Protein AF-A0A608AB39-F1 (afdb_monomer_lite)

pLDDT: mean 73.4, std 15.22, range [32.47, 91.5]

Foldseek 3Di:
DVAQVPDEAEAEDPPFQDPDKDWDWDDDVPDDIDIHIYDYHPNVVVVVVVVVPDDDDDDPVVVVLVVVVVVCVVVVHDQDDDDDPDPVPDDPPHRDDDPDDDDDPPPDLQDQLNCLVCVVVCLVVLPQVNLQSCQVPDDDLPDQHQQLSSCVSHVPRPPSVVVVVSNVVVLVVLLVVLPVLDDLDLALVVLVVPPDPVNSLSNVSNCVVVVSYDLVRLVVVLPDPPDDSDRSSSNSVNSSSVVVD

Secondary structure (DSSP, 8-state):
-TTTTT-EEEE--TT-----EEEEEEP-TTS--EEEEEEE-S-HHHHHHHHHT------HHHHHHHHHHHHHHHTT--------S-GGG--TTS------SSS--------HHHHHHTHHHHHHTT-HHHHHGGGGSPPPTT-----HHHHHH-TT-TTHHHHHHHHHHHHHHHHHHHTT-----SSHHHHHHHS-HHHHHHHHHHHHHTTSS-HHHHHHHHHSTT----HHHHHHHHHHHHHH-

Sequence (245 aa):
KRIKDNFLLVEYEKDSMSTEITEHDIDIEGMSIIRINKIKTNNYKAVYNAISGLVLPVSAMDIRKVQKVWSTIKSGGEIKVKITENLDELRNDEMVIAVGSERTVQYVYQTKSEMIQNYFKIVDEANSQLIALLNKQTIANSEHFPIYAFSSICPELENTETYRKRQLDKIIDNISRIKACKSEAVSIDEILKETKEYKVANTIMYCVLNDTISLKQLRDYLTTPGHKIDTQYRRLLCLYDYLSY

Structure (mmCIF, N/CA/C/O backbone):
data_AF-A0A608AB39-F1
#
_entry.id   AF-A0A608AB39-F1
#
loop_
_atom_site.group_PDB
_atom_site.id
_atom_site.type_symbol
_atom_site.label_atom_id
_atom_site.label_alt_id
_atom_site.label_comp_id
_atom_site.label_asym_id
_atom_site.label_entity_id
_atom_site.label_seq_id
_atom_site.pdbx_PDB_ins_code
_atom_site.Cartn_x
_atom_site.Cartn_y
_atom_site.Cartn_z
_atom_site.occupancy
_atom_site.B_iso_or_equiv
_atom_site.auth_seq_id
_atom_site.auth_comp_id
_atom_site.auth_asym_id
_atom_site.auth_atom_id
_atom_site.pdbx_PDB_model_num
ATOM 1 N N . LYS A 1 1 ? -16.886 0.071 36.006 1.00 48.50 1 LYS A N 1
ATOM 2 C CA . LYS A 1 1 ? -16.857 0.963 34.815 1.00 48.50 1 LYS A CA 1
ATOM 3 C C . LYS A 1 1 ? -16.028 0.369 33.677 1.00 48.50 1 LYS A C 1
ATOM 5 O O . LYS A 1 1 ? -16.644 -0.004 32.699 1.00 48.50 1 LYS A O 1
ATOM 10 N N . ARG A 1 2 ? -14.716 0.110 33.844 1.00 57.53 2 ARG A N 1
ATOM 11 C CA . ARG A 1 2 ? -13.844 -0.452 32.779 1.00 57.53 2 ARG A CA 1
ATOM 12 C C . ARG A 1 2 ? -14.384 -1.680 32.024 1.00 57.53 2 ARG A C 1
ATOM 14 O O . ARG A 1 2 ? -14.102 -1.789 30.845 1.00 57.53 2 ARG A O 1
ATOM 21 N N . ILE A 1 3 ? -15.115 -2.600 32.656 1.00 63.75 3 ILE A N 1
ATOM 22 C CA . ILE A 1 3 ? -15.652 -3.786 31.957 1.00 63.75 3 ILE A CA 1
ATOM 23 C C . ILE A 1 3 ? -16.865 -3.412 31.088 1.00 63.75 3 ILE A C 1
ATOM 25 O O . ILE A 1 3 ? -16.903 -3.746 29.913 1.00 63.75 3 ILE A O 1
ATOM 29 N N . LYS A 1 4 ? -17.812 -2.628 31.610 1.00 66.38 4 LYS A N 1
ATOM 30 C CA . LYS A 1 4 ? -19.004 -2.191 30.864 1.00 66.38 4 LYS A CA 1
ATOM 31 C C . LYS A 1 4 ? -18.664 -1.516 29.530 1.00 66.38 4 LYS A C 1
ATOM 33 O O . LYS A 1 4 ? -19.334 -1.755 28.535 1.00 66.38 4 LYS A O 1
ATOM 38 N N . ASP A 1 5 ? -17.608 -0.706 29.520 1.00 67.56 5 ASP A N 1
ATOM 39 C CA . ASP A 1 5 ? -17.220 0.088 28.351 1.00 67.56 5 ASP A CA 1
ATOM 40 C C . ASP A 1 5 ? -16.487 -0.738 27.274 1.00 67.56 5 ASP A C 1
ATOM 42 O O . ASP A 1 5 ? -16.368 -0.289 26.140 1.00 67.56 5 ASP A O 1
ATOM 46 N N . ASN A 1 6 ? -16.006 -1.943 27.612 1.00 70.69 6 ASN A N 1
ATOM 47 C CA . ASN A 1 6 ? -15.182 -2.775 26.724 1.00 70.69 6 ASN A CA 1
ATOM 48 C C . ASN A 1 6 ? -15.893 -4.031 26.198 1.00 70.69 6 ASN A C 1
ATOM 50 O O . ASN A 1 6 ? -15.358 -4.701 25.317 1.00 70.69 6 ASN A O 1
ATOM 54 N N . PHE A 1 7 ? -17.071 -4.372 26.725 1.00 77.94 7 PHE A N 1
ATOM 55 C CA . PHE A 1 7 ? -17.775 -5.607 26.381 1.00 77.94 7 PHE A CA 1
ATOM 56 C C . PHE A 1 7 ? -19.196 -5.322 25.881 1.00 77.94 7 PHE A C 1
ATOM 58 O O . PHE A 1 7 ? -19.954 -4.576 26.504 1.00 77.94 7 PHE A O 1
ATOM 65 N N . LEU A 1 8 ? -19.555 -5.956 24.761 1.00 84.00 8 LEU A N 1
ATOM 66 C CA . LEU A 1 8 ? -20.889 -5.936 24.162 1.00 84.00 8 LEU A CA 1
ATOM 67 C C . LEU A 1 8 ? -21.381 -7.376 23.979 1.00 84.00 8 LEU A C 1
ATOM 69 O O . LEU A 1 8 ? -20.757 -8.161 23.267 1.00 84.00 8 LEU A O 1
ATOM 73 N N . LEU A 1 9 ? -22.514 -7.709 24.593 1.00 85.12 9 LEU A N 1
ATOM 74 C CA . LEU A 1 9 ? -23.226 -8.964 24.381 1.00 85.12 9 LEU A CA 1
ATOM 75 C C . LEU A 1 9 ? -24.184 -8.817 23.199 1.00 85.12 9 LEU A C 1
ATOM 77 O O . LEU A 1 9 ? -25.084 -7.982 23.225 1.00 85.12 9 LEU A O 1
ATOM 81 N N . VAL A 1 10 ? -24.010 -9.649 22.178 1.00 87.19 10 VAL A N 1
ATOM 82 C CA . VAL A 1 10 ? -24.906 -9.702 21.019 1.00 87.19 10 VAL A CA 1
ATOM 83 C C . VAL A 1 10 ? -25.778 -10.943 21.148 1.00 87.19 10 VAL A C 1
ATOM 85 O O . VAL A 1 10 ? -25.274 -12.062 21.092 1.00 87.19 10 VAL A O 1
ATOM 88 N N . GLU A 1 11 ? -27.081 -10.750 21.329 1.00 86.81 11 GLU A N 1
ATOM 89 C CA . GLU A 1 11 ? -28.064 -11.831 21.382 1.00 86.81 11 GLU A CA 1
ATOM 90 C C . GLU A 1 11 ? -28.901 -11.836 20.102 1.00 86.81 11 GLU A C 1
ATOM 92 O O . GLU A 1 11 ? -29.346 -10.794 19.616 1.00 86.81 11 GLU A O 1
ATOM 97 N N . TYR A 1 12 ? -29.104 -13.030 19.555 1.00 87.62 12 TYR A N 1
ATOM 98 C CA . TYR A 1 12 ? -29.958 -13.223 18.395 1.00 87.62 12 TYR A CA 1
ATOM 99 C C . TYR A 1 12 ? -31.427 -13.026 18.771 1.00 87.62 12 TYR A C 1
ATOM 101 O O . TYR A 1 12 ? -31.925 -13.662 19.699 1.00 87.62 12 TYR A O 1
ATOM 109 N N . GLU A 1 13 ? -32.140 -12.215 17.998 1.00 87.12 13 GLU A N 1
ATOM 110 C CA . GLU A 1 13 ? -33.592 -12.097 18.093 1.00 87.12 13 GLU A CA 1
ATOM 111 C C . GLU A 1 13 ? -34.192 -12.091 16.691 1.00 87.12 13 GLU A C 1
ATOM 113 O O . GLU A 1 13 ? -33.881 -11.228 15.869 1.00 87.12 13 GLU A O 1
ATOM 118 N N . LYS A 1 14 ? -35.043 -13.080 16.407 1.00 83.38 14 LYS A N 1
ATOM 119 C CA . LYS A 1 14 ? -35.647 -13.266 15.088 1.00 83.38 14 LYS A CA 1
ATOM 120 C C . LYS A 1 14 ? -36.466 -12.028 14.697 1.00 83.38 14 LYS A C 1
ATOM 122 O O . LYS A 1 14 ? -37.226 -11.511 15.505 1.00 83.38 14 LYS A O 1
ATOM 127 N N . ASP A 1 15 ? -36.289 -11.567 13.460 1.00 85.62 15 ASP A N 1
ATOM 128 C CA . ASP A 1 15 ? -36.974 -10.406 12.859 1.00 85.62 15 ASP A CA 1
ATOM 129 C C . ASP A 1 15 ? -36.697 -9.036 13.520 1.00 85.62 15 ASP A C 1
ATOM 131 O O . ASP A 1 15 ? -37.214 -8.011 13.075 1.00 85.62 15 ASP A O 1
ATOM 135 N N . SER A 1 16 ? -35.812 -8.978 14.519 1.00 81.00 16 SER A N 1
ATOM 136 C CA . SER A 1 16 ? -35.405 -7.729 15.165 1.00 81.00 16 SER A CA 1
ATOM 137 C C . SER A 1 16 ? -34.260 -7.076 14.393 1.00 81.00 16 SER A C 1
ATOM 139 O O . SER A 1 16 ? -33.167 -7.621 14.310 1.00 81.00 16 SER A O 1
ATOM 141 N N . MET A 1 17 ? -34.477 -5.892 13.821 1.00 85.38 17 MET A N 1
ATOM 142 C CA . MET A 1 17 ? -33.408 -5.096 13.187 1.00 85.38 17 MET A CA 1
ATOM 143 C C . MET A 1 17 ? -32.886 -3.989 14.109 1.00 85.38 17 MET A C 1
ATOM 145 O O . MET A 1 17 ? -32.253 -3.041 13.641 1.00 85.38 17 MET A O 1
ATOM 149 N N . SER A 1 18 ? -33.172 -4.098 15.410 1.00 82.19 18 SER A N 1
ATOM 150 C CA . SER A 1 18 ? -32.828 -3.081 16.396 1.00 82.19 18 SER A CA 1
ATOM 151 C C . SER A 1 18 ? -31.315 -2.888 16.500 1.00 82.19 18 SER A C 1
ATOM 153 O O . SER A 1 18 ? -30.535 -3.839 16.419 1.00 82.19 18 SER A O 1
ATOM 155 N N . THR A 1 19 ? -30.907 -1.636 16.684 1.00 83.12 19 THR A N 1
ATOM 156 C CA . THR A 1 19 ? -29.531 -1.227 16.999 1.00 83.12 19 THR A CA 1
ATOM 157 C C . THR A 1 19 ? -29.430 -0.632 18.403 1.00 83.12 19 THR A C 1
ATOM 159 O O . THR A 1 19 ? -28.453 0.040 18.726 1.00 83.12 19 THR A O 1
ATOM 162 N N . GLU A 1 20 ? -30.462 -0.825 19.224 1.00 84.88 20 GLU A N 1
ATOM 163 C CA . GLU A 1 20 ? -30.553 -0.248 20.559 1.00 84.88 20 GLU A CA 1
ATOM 164 C C . GLU A 1 20 ? -29.712 -1.045 21.566 1.00 84.88 20 GLU A C 1
ATOM 166 O O . GLU A 1 20 ? -29.757 -2.277 21.616 1.00 84.88 20 GLU A O 1
ATOM 171 N N . ILE A 1 21 ? -28.920 -0.325 22.365 1.00 85.56 21 ILE A N 1
ATOM 172 C CA . ILE A 1 21 ? -28.039 -0.904 23.381 1.00 85.56 21 ILE A CA 1
ATOM 173 C C . ILE A 1 21 ? -28.736 -0.804 24.736 1.00 85.56 21 ILE A C 1
ATOM 175 O O . ILE A 1 21 ? -29.069 0.281 25.204 1.00 85.56 21 ILE A O 1
ATOM 179 N N . THR A 1 22 ? -28.908 -1.950 25.380 1.00 86.00 22 THR A N 1
ATOM 180 C CA . THR A 1 22 ? -29.503 -2.102 26.710 1.00 86.00 22 THR A CA 1
ATOM 181 C C . THR A 1 22 ? -28.454 -2.566 27.715 1.00 86.00 22 THR A C 1
ATOM 183 O O . THR A 1 22 ? -27.411 -3.105 27.346 1.00 86.00 22 THR A O 1
ATOM 186 N N . GLU A 1 23 ? -28.702 -2.347 29.003 1.00 85.19 23 GLU A N 1
ATOM 187 C CA . GLU A 1 23 ? -27.823 -2.842 30.064 1.00 85.19 23 GLU A CA 1
ATOM 188 C C . GLU A 1 23 ? -28.227 -4.266 30.460 1.00 85.19 23 GLU A C 1
ATOM 190 O O . GLU A 1 23 ? -29.413 -4.569 30.599 1.00 85.19 23 GLU A O 1
ATOM 195 N N . HIS A 1 24 ? -27.241 -5.140 30.660 1.00 83.75 24 HIS A N 1
ATOM 196 C CA . HIS A 1 24 ? -27.457 -6.505 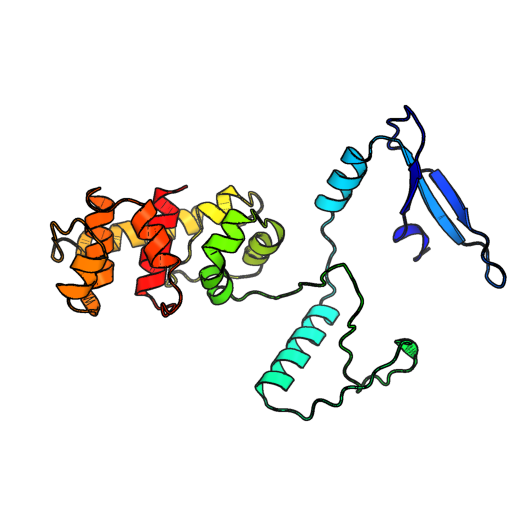31.122 1.00 83.75 24 HIS A CA 1
ATOM 197 C C . HIS A 1 24 ? -26.510 -6.843 32.268 1.00 83.75 24 HIS A C 1
ATOM 199 O O . HIS A 1 24 ? -25.305 -6.604 32.181 1.00 83.75 24 HIS A O 1
ATOM 205 N N . ASP A 1 25 ? -27.074 -7.401 33.332 1.00 83.75 25 ASP A N 1
ATOM 206 C CA . ASP A 1 25 ? -26.340 -7.833 34.513 1.00 83.75 25 ASP A CA 1
ATOM 207 C C . ASP A 1 25 ? -25.973 -9.310 34.364 1.00 83.75 25 ASP A C 1
ATOM 209 O O . ASP A 1 25 ? -26.845 -10.156 34.169 1.00 83.75 25 ASP A O 1
ATOM 213 N N . ILE A 1 26 ? -24.676 -9.605 34.429 1.00 78.75 26 ILE A N 1
ATOM 214 C CA . ILE A 1 26 ? -24.137 -10.961 34.476 1.00 78.75 26 ILE A CA 1
ATOM 215 C C . ILE A 1 26 ? -23.804 -11.275 35.930 1.00 78.75 26 ILE A C 1
ATOM 217 O O . ILE A 1 26 ? -23.017 -10.565 36.563 1.00 78.75 26 ILE A O 1
ATOM 221 N N . ASP A 1 27 ? -24.390 -12.358 36.428 1.00 76.94 27 ASP A N 1
ATOM 222 C CA . ASP A 1 27 ? -24.020 -12.969 37.697 1.00 76.94 27 ASP A CA 1
ATOM 223 C C . ASP A 1 27 ? -22.992 -14.077 37.433 1.00 76.94 27 ASP A C 1
ATOM 225 O O . ASP A 1 27 ? -23.220 -14.964 36.609 1.00 76.94 27 ASP A O 1
ATOM 229 N N . ILE A 1 28 ? -21.831 -13.983 38.075 1.00 74.81 28 ILE A N 1
ATOM 230 C CA . ILE A 1 28 ? -20.755 -14.972 37.973 1.00 74.81 28 ILE A CA 1
ATOM 231 C C . ILE A 1 28 ? -20.591 -15.547 39.372 1.00 74.81 28 ILE A C 1
ATOM 233 O O . ILE A 1 28 ? -20.241 -14.811 40.294 1.00 74.81 28 ILE A O 1
ATOM 237 N N . GLU A 1 29 ? -20.821 -16.851 39.531 1.00 61.00 29 GLU A N 1
ATOM 238 C CA . GLU A 1 29 ? -20.704 -17.521 40.829 1.00 61.00 29 GLU A CA 1
ATOM 239 C C . GLU A 1 29 ? -19.333 -17.238 41.469 1.00 61.00 29 GLU A C 1
ATOM 241 O O . GLU A 1 29 ? -18.282 -17.586 40.930 1.00 61.00 29 GLU A O 1
ATOM 246 N N . GLY A 1 30 ? -19.345 -16.567 42.626 1.00 63.19 30 GLY A N 1
ATOM 247 C CA . GLY A 1 30 ? -18.138 -16.187 43.369 1.00 63.19 30 GLY A CA 1
ATOM 248 C C . GLY A 1 30 ? -17.554 -14.802 43.046 1.00 63.19 30 GLY A C 1
ATOM 249 O O . GLY A 1 30 ? -16.583 -14.406 43.691 1.00 63.19 30 GLY A O 1
ATOM 250 N N . MET A 1 31 ? -18.137 -14.036 42.117 1.00 62.72 31 MET A N 1
ATOM 251 C CA . MET A 1 31 ? -17.809 -12.622 41.869 1.00 62.72 31 MET A CA 1
ATOM 252 C C . MET A 1 31 ? -19.025 -11.704 42.076 1.00 62.72 31 MET A C 1
ATOM 254 O O . MET A 1 31 ? -20.153 -12.147 42.251 1.00 62.72 31 MET A O 1
ATOM 258 N N . SER A 1 32 ? -18.787 -10.391 42.092 1.00 72.00 32 SER A N 1
ATOM 259 C CA . SER A 1 32 ? -19.848 -9.382 42.113 1.00 72.00 32 SER A CA 1
ATOM 260 C C . SER A 1 32 ? -20.529 -9.241 40.747 1.00 72.00 32 SER A C 1
ATOM 262 O O . SER A 1 32 ? -19.900 -9.440 39.710 1.00 72.00 32 SER A O 1
ATOM 264 N N . ILE A 1 33 ? -21.809 -8.847 40.757 1.00 77.44 33 ILE A N 1
ATOM 265 C CA . ILE A 1 33 ? -22.625 -8.627 39.552 1.00 77.44 33 ILE A CA 1
ATOM 266 C C . ILE A 1 33 ? -21.918 -7.651 38.599 1.00 77.44 33 ILE A C 1
ATOM 268 O O . ILE A 1 33 ? -21.600 -6.513 38.969 1.00 77.44 33 ILE A O 1
ATOM 272 N N . ILE A 1 34 ? -21.699 -8.087 37.356 1.00 78.25 34 ILE A N 1
ATOM 273 C CA . ILE A 1 34 ? -21.052 -7.290 36.313 1.00 78.25 34 ILE A CA 1
ATOM 274 C C . ILE A 1 34 ? -22.107 -6.795 35.332 1.00 78.25 34 ILE A C 1
ATOM 276 O O . ILE A 1 34 ? -22.731 -7.572 34.617 1.00 78.25 34 ILE A O 1
ATOM 280 N N . ARG A 1 35 ? -22.246 -5.475 35.233 1.00 78.69 35 ARG A N 1
ATOM 281 C CA . ARG A 1 35 ? -23.112 -4.841 34.239 1.00 78.69 35 ARG A CA 1
ATOM 282 C C . ARG A 1 35 ? -22.362 -4.614 32.927 1.00 78.69 35 ARG A C 1
ATOM 284 O O . ARG A 1 35 ? -21.351 -3.906 32.916 1.00 78.69 35 ARG A O 1
ATOM 291 N N . ILE A 1 36 ? -22.870 -5.172 31.833 1.00 84.00 36 ILE A N 1
ATOM 292 C CA . ILE A 1 36 ? -22.333 -5.026 30.473 1.00 84.00 36 ILE A CA 1
ATOM 293 C C . ILE A 1 36 ? -23.386 -4.469 29.509 1.00 84.00 36 ILE A C 1
ATOM 295 O O . ILE A 1 36 ? -24.582 -4.461 29.806 1.00 84.00 36 ILE A O 1
ATOM 299 N N . ASN A 1 37 ? -22.939 -3.997 28.347 1.00 85.75 37 ASN A N 1
ATOM 300 C CA . ASN A 1 37 ? -23.834 -3.564 27.279 1.00 85.75 37 ASN A CA 1
ATOM 301 C C . ASN A 1 37 ? -24.347 -4.779 26.496 1.00 85.75 37 ASN A C 1
ATOM 303 O O . ASN A 1 37 ? -23.601 -5.729 26.261 1.00 85.75 37 ASN A O 1
ATOM 307 N N . LYS A 1 38 ? -25.607 -4.739 26.063 1.00 88.19 38 LYS A N 1
ATOM 308 C CA . LYS A 1 38 ? -26.283 -5.810 25.332 1.00 88.19 38 LYS A CA 1
ATOM 309 C C . LYS A 1 38 ? -27.101 -5.258 24.173 1.00 88.19 38 LYS A C 1
ATOM 311 O O . LYS A 1 38 ? -27.832 -4.287 24.333 1.00 88.19 38 LYS A O 1
ATOM 316 N N . ILE A 1 39 ? -27.042 -5.930 23.033 1.00 90.38 39 ILE A N 1
ATOM 317 C CA . ILE A 1 39 ? -27.892 -5.678 21.871 1.00 90.38 39 ILE A CA 1
ATOM 318 C C . ILE A 1 39 ? -28.630 -6.968 21.501 1.00 90.38 39 ILE A C 1
ATOM 320 O O . ILE A 1 39 ? -28.033 -8.045 21.479 1.00 90.38 39 ILE A O 1
ATOM 324 N N . LYS A 1 40 ? -29.929 -6.856 21.219 1.00 89.00 40 LYS A N 1
ATOM 325 C CA . LYS A 1 40 ? -30.753 -7.935 20.661 1.00 89.00 40 LYS A CA 1
ATOM 326 C C . LYS A 1 40 ? -31.065 -7.603 19.213 1.00 89.00 40 LYS A C 1
ATOM 328 O O . LYS A 1 40 ? -31.693 -6.581 18.950 1.00 89.00 40 LYS A O 1
ATOM 333 N N . THR A 1 41 ? -30.551 -8.395 18.276 1.00 88.06 41 THR A N 1
ATOM 334 C CA . THR A 1 41 ? -30.686 -8.078 16.851 1.00 88.06 41 THR A CA 1
ATOM 335 C C . THR A 1 41 ? -30.443 -9.291 15.952 1.00 88.06 41 THR A C 1
ATOM 337 O O . THR A 1 41 ? -29.674 -10.193 16.275 1.00 88.06 41 THR A O 1
ATOM 340 N N . ASN A 1 42 ? -31.077 -9.279 14.787 1.00 88.00 42 ASN A N 1
ATOM 341 C CA . ASN A 1 42 ? -30.786 -10.086 13.605 1.00 88.00 42 ASN A CA 1
ATOM 342 C C . ASN A 1 42 ? -29.965 -9.282 12.573 1.00 88.00 42 ASN A C 1
ATOM 344 O O . ASN A 1 42 ? -29.484 -9.823 11.577 1.00 88.00 42 ASN A O 1
ATOM 348 N N . ASN A 1 43 ? -29.767 -7.976 12.796 1.00 86.94 43 ASN A N 1
ATOM 349 C CA . ASN A 1 43 ? -28.996 -7.105 11.912 1.00 86.94 43 ASN A CA 1
ATOM 350 C C . ASN A 1 43 ? -27.486 -7.204 12.185 1.00 86.94 43 ASN A C 1
ATOM 352 O O . ASN A 1 43 ? -26.820 -6.226 12.533 1.00 86.94 43 ASN A O 1
ATOM 356 N N . TYR A 1 44 ? -26.914 -8.393 11.992 1.00 86.06 44 TYR A N 1
ATOM 357 C CA . TYR A 1 44 ? -25.475 -8.603 12.173 1.00 86.06 44 TYR A CA 1
ATOM 358 C C . TYR A 1 44 ? -24.627 -7.718 11.257 1.00 86.06 44 TYR A C 1
ATOM 360 O O . TYR A 1 44 ? -23.522 -7.331 11.629 1.00 86.06 44 TYR A O 1
ATOM 368 N N . LYS A 1 45 ? -25.152 -7.328 10.088 1.00 85.44 45 LYS A N 1
ATOM 369 C CA . LYS A 1 45 ? -24.463 -6.417 9.167 1.00 85.44 45 LYS A CA 1
ATOM 370 C C . LYS A 1 45 ? -24.140 -5.073 9.828 1.00 85.44 45 LYS A C 1
ATOM 372 O O . LYS A 1 45 ? -23.029 -4.577 9.663 1.00 85.44 45 LYS A O 1
ATOM 377 N N . ALA A 1 46 ? -25.064 -4.510 10.608 1.00 83.56 46 ALA A N 1
ATOM 378 C CA . ALA A 1 46 ? -24.816 -3.276 11.353 1.00 83.56 46 ALA A CA 1
ATOM 379 C C . ALA A 1 46 ? -23.711 -3.450 12.409 1.00 83.56 46 ALA A C 1
ATOM 381 O O . ALA A 1 46 ? -22.836 -2.593 12.525 1.00 83.56 46 ALA A O 1
ATOM 382 N N . VAL A 1 47 ? -23.704 -4.585 13.118 1.00 84.25 47 VAL A N 1
ATOM 383 C CA . VAL A 1 47 ? -22.671 -4.914 14.115 1.00 84.25 47 VAL A CA 1
ATOM 384 C C . VAL A 1 47 ? -21.294 -5.035 13.456 1.00 84.25 47 VAL A C 1
ATOM 386 O O . VAL A 1 47 ? -20.338 -4.408 13.908 1.00 84.25 47 VAL A O 1
ATOM 389 N N . TYR A 1 48 ? -21.186 -5.782 12.354 1.00 82.38 48 TYR A N 1
ATOM 390 C CA . TYR A 1 48 ? -19.922 -5.947 11.630 1.00 82.38 48 TYR A CA 1
ATOM 391 C C . TYR A 1 48 ? -19.400 -4.630 11.056 1.00 82.38 48 TYR A C 1
ATOM 393 O O . TYR A 1 48 ? -18.210 -4.346 11.187 1.00 82.38 48 TYR A O 1
ATOM 401 N N . ASN A 1 49 ? -20.275 -3.800 10.484 1.00 81.38 49 ASN A N 1
ATOM 402 C CA . ASN A 1 49 ? -19.886 -2.485 9.982 1.00 81.38 49 ASN A CA 1
ATOM 403 C C . ASN A 1 49 ? -19.335 -1.596 11.110 1.00 81.38 49 ASN A C 1
ATOM 405 O O . ASN A 1 49 ? -18.283 -0.982 10.941 1.00 81.38 49 ASN A O 1
ATOM 409 N N . ALA A 1 50 ? -19.986 -1.577 12.279 1.00 81.62 50 ALA A N 1
ATOM 410 C CA . ALA A 1 50 ? -19.523 -0.806 13.433 1.00 81.62 50 ALA A CA 1
ATOM 411 C C . ALA A 1 50 ? -18.152 -1.284 13.947 1.00 81.62 50 ALA A C 1
ATOM 413 O O . ALA A 1 50 ? -17.289 -0.462 14.243 1.00 81.62 50 ALA A O 1
ATOM 414 N N . ILE A 1 51 ? -17.923 -2.602 13.992 1.00 77.12 51 ILE A N 1
ATOM 415 C CA . ILE A 1 51 ? -16.621 -3.179 14.364 1.00 77.12 51 ILE A CA 1
ATOM 416 C C . ILE A 1 51 ? -15.550 -2.844 13.318 1.00 77.12 51 ILE A C 1
ATOM 418 O O . ILE A 1 51 ? -14.426 -2.516 13.684 1.00 77.12 51 ILE A O 1
ATOM 422 N N . SER A 1 52 ? -15.880 -2.887 12.024 1.00 72.75 52 SER A N 1
ATOM 423 C CA . SER A 1 52 ? -14.918 -2.561 10.960 1.00 72.75 52 SER A CA 1
ATOM 424 C C . SER A 1 52 ? -14.459 -1.098 10.984 1.00 72.75 52 SER A C 1
ATOM 426 O O . SER A 1 52 ? -13.323 -0.811 10.616 1.00 72.75 52 SER A O 1
ATOM 428 N N . GLY A 1 53 ? -15.316 -0.185 11.456 1.00 68.56 53 GLY A N 1
ATOM 429 C CA . GLY A 1 53 ? -15.013 1.243 11.586 1.00 68.56 53 GLY A CA 1
ATOM 430 C C . GLY A 1 53 ? -14.334 1.636 12.903 1.00 68.56 53 GLY A C 1
ATOM 431 O O . GLY A 1 53 ? -14.011 2.807 13.094 1.00 68.56 53 GLY A O 1
ATOM 432 N N . LEU A 1 54 ? -14.131 0.697 13.833 1.00 74.19 54 LEU A N 1
ATOM 433 C CA . LEU A 1 54 ? -13.538 0.980 15.139 1.00 74.19 54 LEU A CA 1
ATOM 434 C C . LEU A 1 54 ? -12.023 1.194 15.010 1.00 74.19 54 LEU A C 1
ATOM 436 O O . LEU A 1 54 ? -11.246 0.256 14.841 1.00 74.19 54 LEU A O 1
ATOM 440 N N . VAL A 1 55 ? -11.589 2.448 15.145 1.00 53.22 55 VAL A N 1
ATOM 441 C CA . VAL A 1 55 ? -10.172 2.804 15.279 1.00 53.22 55 VAL A CA 1
ATOM 442 C C . VAL A 1 55 ? -9.771 2.604 16.737 1.00 53.22 55 VAL A C 1
ATOM 444 O O . VAL A 1 55 ? -10.018 3.462 17.582 1.00 53.22 55 VAL A O 1
ATOM 447 N N . LEU A 1 56 ? -9.174 1.454 17.055 1.00 63.22 56 LEU A N 1
ATOM 448 C CA . LEU A 1 56 ? -8.667 1.190 18.401 1.00 63.22 56 LEU A CA 1
ATOM 449 C C . LEU A 1 56 ? -7.349 1.958 18.613 1.00 63.22 56 LEU A C 1
ATOM 451 O O . LEU A 1 56 ? -6.355 1.661 17.944 1.00 63.22 56 LEU A O 1
ATOM 455 N N . PRO A 1 57 ? -7.295 2.948 19.525 1.00 49.62 57 PRO A N 1
ATOM 456 C CA . PRO A 1 57 ? -6.065 3.673 19.797 1.00 49.62 57 PRO A CA 1
ATOM 457 C C . PRO A 1 57 ? -5.066 2.745 20.493 1.00 49.62 57 PRO A C 1
ATOM 459 O O . PRO A 1 57 ? -5.263 2.318 21.629 1.00 49.62 57 PRO A O 1
ATOM 462 N N . VAL A 1 58 ? -3.966 2.442 19.811 1.00 56.16 58 VAL A N 1
ATOM 463 C CA . VAL A 1 58 ? -2.837 1.706 20.394 1.00 56.16 58 VAL A CA 1
ATOM 464 C C . VAL A 1 58 ? -2.131 2.596 21.394 1.00 56.16 58 VAL A C 1
ATOM 466 O O . VAL A 1 58 ? -1.788 3.740 21.075 1.00 56.16 58 VAL A O 1
ATOM 469 N N . SER A 1 59 ? -1.851 2.078 22.587 1.00 55.44 59 SER A N 1
ATOM 470 C CA . SER A 1 59 ? -1.067 2.849 23.539 1.00 55.44 59 SER A CA 1
ATOM 471 C C . SER A 1 59 ? 0.365 3.027 23.016 1.00 55.44 59 SER A C 1
ATOM 473 O O . SER A 1 59 ? 0.988 2.108 22.474 1.00 55.44 59 SER A O 1
ATOM 475 N N . ALA A 1 60 ? 0.938 4.214 23.224 1.00 48.94 60 ALA A N 1
ATOM 476 C CA . ALA A 1 60 ? 2.352 4.457 22.936 1.00 48.94 60 ALA A CA 1
ATOM 477 C C . ALA A 1 60 ? 3.278 3.492 23.708 1.00 48.94 60 ALA A C 1
ATOM 479 O O . ALA A 1 60 ? 4.418 3.265 23.304 1.00 48.94 60 ALA A O 1
ATOM 480 N N . MET A 1 61 ? 2.793 2.910 24.810 1.00 49.78 61 MET A N 1
ATOM 481 C CA . MET A 1 61 ? 3.511 1.914 25.599 1.00 49.78 61 MET A CA 1
ATOM 482 C C . MET A 1 61 ? 3.608 0.568 24.874 1.00 49.78 61 MET A C 1
ATOM 484 O O . MET A 1 61 ? 4.684 -0.028 24.867 1.00 49.78 61 MET A O 1
ATOM 488 N N . ASP A 1 62 ? 2.536 0.128 24.217 1.00 56.22 62 ASP A N 1
ATOM 489 C CA . ASP A 1 62 ? 2.526 -1.119 23.443 1.00 56.22 62 ASP A CA 1
ATOM 490 C C . ASP A 1 62 ? 3.452 -1.012 22.227 1.00 56.22 62 ASP A C 1
ATOM 492 O O . ASP A 1 62 ? 4.247 -1.916 21.967 1.00 56.22 62 ASP A O 1
ATOM 496 N N . ILE A 1 63 ? 3.464 0.152 21.565 1.00 54.88 63 ILE A N 1
ATOM 497 C CA . ILE A 1 63 ? 4.402 0.451 20.471 1.00 54.88 63 ILE A CA 1
ATOM 498 C C . ILE A 1 63 ? 5.857 0.363 20.963 1.00 54.88 63 ILE A C 1
ATOM 500 O O . ILE A 1 63 ? 6.691 -0.290 20.332 1.00 54.88 63 ILE A O 1
ATOM 504 N N . ARG A 1 64 ? 6.172 0.967 22.119 1.00 56.78 64 ARG A N 1
ATOM 505 C CA . ARG A 1 64 ? 7.525 0.922 22.707 1.00 56.78 64 ARG A CA 1
ATOM 506 C C . ARG A 1 64 ? 7.947 -0.492 23.107 1.00 56.78 64 ARG A C 1
ATOM 508 O O . ARG A 1 64 ? 9.115 -0.835 22.929 1.00 56.78 64 ARG A O 1
ATOM 515 N N . LYS A 1 65 ? 7.027 -1.315 23.627 1.00 60.75 65 LYS A N 1
ATOM 516 C CA . LYS A 1 65 ? 7.302 -2.720 23.976 1.00 60.75 65 LYS A CA 1
ATOM 517 C C . LYS A 1 65 ? 7.702 -3.523 22.739 1.00 60.75 65 LYS A C 1
ATOM 519 O O . LYS A 1 65 ? 8.750 -4.165 22.756 1.00 60.75 65 LYS A O 1
ATOM 524 N N . VAL A 1 66 ? 6.935 -3.416 21.654 1.00 59.88 66 VAL A N 1
ATOM 525 C CA . VAL A 1 66 ? 7.223 -4.120 20.392 1.00 59.88 66 VAL A CA 1
ATOM 526 C C . VAL A 1 66 ? 8.549 -3.653 19.780 1.00 59.88 66 VAL A C 1
ATOM 528 O O . VAL A 1 66 ? 9.379 -4.480 19.405 1.00 59.88 66 VAL A O 1
ATOM 531 N N . GLN A 1 67 ? 8.806 -2.340 19.749 1.00 53.84 67 GLN A N 1
ATOM 532 C CA . GLN A 1 67 ? 10.072 -1.787 19.245 1.00 53.84 67 GLN A CA 1
ATOM 533 C C . GLN A 1 67 ? 11.289 -2.264 20.048 1.00 53.84 67 GLN A C 1
ATOM 535 O O . GLN A 1 67 ? 12.329 -2.585 19.469 1.00 53.84 67 GLN A O 1
ATOM 540 N N . LYS A 1 68 ? 11.161 -2.342 21.378 1.00 59.66 68 LYS A N 1
ATOM 541 C CA . LYS A 1 68 ? 12.222 -2.837 22.260 1.00 59.66 68 LYS A CA 1
ATOM 542 C C . LYS A 1 68 ? 12.526 -4.312 21.984 1.00 59.66 68 LYS A C 1
ATOM 544 O O . LYS A 1 68 ? 13.691 -4.652 21.803 1.00 59.66 68 LYS A O 1
ATOM 549 N N . VAL A 1 69 ? 11.494 -5.154 21.872 1.00 59.19 69 VAL A N 1
ATOM 550 C CA . VAL A 1 69 ? 11.633 -6.584 21.536 1.00 59.19 69 VAL A CA 1
ATOM 551 C C . VAL A 1 69 ? 12.312 -6.767 20.176 1.00 59.19 69 VAL A C 1
ATOM 553 O O . VAL A 1 69 ? 13.270 -7.529 20.066 1.00 59.19 69 VAL A O 1
ATOM 556 N N . TRP A 1 70 ? 11.893 -6.009 19.159 1.00 53.25 70 TRP A N 1
ATOM 557 C CA . TRP A 1 70 ? 12.501 -6.053 17.825 1.00 53.25 70 TRP A CA 1
ATOM 558 C C . TRP A 1 70 ? 13.990 -5.676 17.836 1.00 53.25 70 TRP A C 1
ATOM 560 O O . TRP A 1 70 ? 14.811 -6.333 17.193 1.00 53.25 70 TRP A O 1
ATOM 570 N N . SER A 1 71 ? 14.360 -4.650 18.610 1.00 55.44 71 SER A N 1
ATOM 571 C CA . SER A 1 71 ? 15.759 -4.254 18.786 1.00 55.44 71 SER A CA 1
ATOM 572 C C . SER A 1 71 ? 16.590 -5.364 19.434 1.00 55.44 71 SER A C 1
ATOM 574 O O . SER A 1 71 ? 17.700 -5.618 18.975 1.00 55.44 71 SER A O 1
ATOM 576 N N . THR A 1 72 ? 16.061 -6.033 20.463 1.00 57.78 72 THR A N 1
ATOM 577 C CA . THR A 1 72 ? 16.747 -7.124 21.175 1.00 57.78 72 THR A CA 1
ATOM 578 C C . THR A 1 72 ? 16.934 -8.367 20.301 1.00 57.78 72 THR A C 1
ATOM 580 O O . THR A 1 72 ? 17.998 -8.986 20.347 1.00 57.78 72 THR A O 1
ATOM 583 N N . ILE A 1 73 ? 15.945 -8.697 19.460 1.00 56.31 73 ILE A N 1
ATOM 584 C CA . ILE A 1 73 ? 16.046 -9.776 18.462 1.00 56.31 73 ILE A CA 1
ATOM 585 C C . ILE A 1 73 ? 17.156 -9.460 17.455 1.00 56.31 73 ILE A C 1
ATOM 587 O O . ILE A 1 73 ? 18.018 -10.296 17.190 1.00 56.31 73 ILE A O 1
ATOM 591 N N . LYS A 1 74 ? 17.180 -8.229 16.926 1.00 48.50 74 LYS A N 1
ATOM 592 C CA . LYS A 1 74 ? 18.188 -7.800 15.948 1.00 48.50 74 LYS A CA 1
ATOM 593 C C . LYS A 1 74 ? 19.604 -7.749 16.537 1.00 48.50 74 LYS A C 1
ATOM 595 O O . LYS A 1 74 ? 20.567 -7.970 15.809 1.00 48.50 74 LYS A O 1
ATOM 600 N N . SER A 1 75 ? 19.735 -7.455 17.831 1.00 62.25 75 SER A N 1
ATOM 601 C CA . SER A 1 75 ? 21.021 -7.381 18.533 1.00 62.25 75 SER A CA 1
ATOM 602 C C . SER A 1 75 ? 21.499 -8.716 19.121 1.00 62.25 75 SER A C 1
ATOM 604 O O . SER A 1 75 ? 22.533 -8.727 19.781 1.00 62.25 75 SER A O 1
ATOM 606 N N . GLY A 1 76 ? 20.765 -9.820 18.923 1.00 45.34 76 GLY A N 1
ATOM 607 C CA . GLY A 1 76 ? 21.159 -11.152 19.399 1.00 45.34 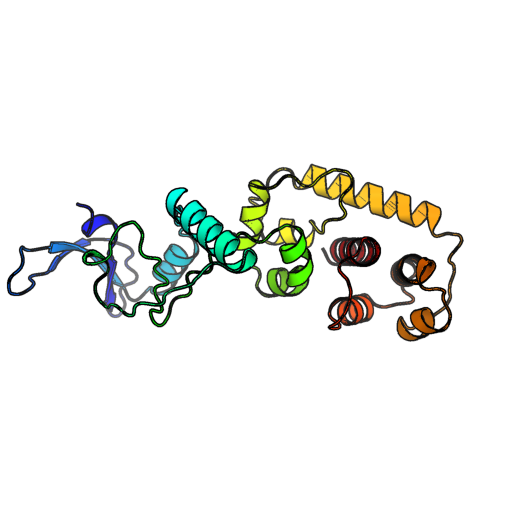76 GLY A CA 1
ATOM 608 C C . GLY A 1 76 ? 21.120 -11.333 20.922 1.00 45.34 76 GLY A C 1
ATOM 609 O O . GLY A 1 76 ? 21.957 -12.047 21.467 1.00 45.34 76 GLY A O 1
ATOM 610 N N . GLY A 1 77 ? 20.194 -10.668 21.625 1.00 55.12 77 GLY A N 1
ATOM 611 C CA . GLY A 1 77 ? 20.035 -10.829 23.077 1.00 55.12 77 GLY A CA 1
ATOM 612 C C . GLY A 1 77 ? 19.524 -12.219 23.487 1.00 55.12 77 GLY A C 1
ATOM 613 O O . GLY A 1 77 ? 18.900 -12.921 22.695 1.00 55.12 77 GLY A O 1
ATOM 614 N N . GLU A 1 78 ? 19.764 -12.616 24.741 1.00 43.38 78 GLU A N 1
ATOM 615 C CA . GLU A 1 78 ? 19.308 -13.899 25.294 1.00 43.38 78 GLU A CA 1
ATOM 616 C C . GLU A 1 78 ? 17.776 -13.873 25.497 1.00 43.38 78 GLU A C 1
ATOM 618 O O . GLU A 1 78 ? 17.259 -13.259 26.432 1.00 43.38 78 GLU A O 1
ATOM 623 N N . ILE A 1 79 ? 17.028 -14.501 24.584 1.00 51.31 79 ILE A N 1
ATOM 624 C CA . ILE A 1 79 ? 15.563 -14.598 24.662 1.00 51.31 79 ILE A CA 1
ATOM 625 C C . ILE A 1 79 ? 15.209 -15.816 25.519 1.00 51.31 79 ILE A C 1
ATOM 627 O O . ILE A 1 79 ? 15.244 -16.952 25.049 1.00 51.31 79 ILE A O 1
ATOM 631 N N . LYS A 1 80 ? 14.854 -15.590 26.787 1.00 42.88 80 LYS A N 1
ATOM 632 C CA . LYS A 1 80 ? 14.288 -16.635 27.652 1.00 42.88 80 LYS A CA 1
ATOM 633 C C . LYS A 1 80 ? 12.774 -16.669 27.477 1.00 42.88 80 LYS A C 1
ATOM 635 O O . LYS A 1 80 ? 12.080 -15.741 27.877 1.00 42.88 80 LYS A O 1
ATOM 640 N N . VAL A 1 81 ? 12.275 -17.738 26.857 1.00 44.91 81 VAL A N 1
ATOM 641 C CA . VAL A 1 81 ? 10.839 -17.979 26.662 1.00 44.91 81 VAL A CA 1
ATOM 642 C C . VAL A 1 81 ? 10.293 -18.699 27.892 1.00 44.91 81 VAL A C 1
ATOM 644 O O . VAL A 1 81 ? 10.717 -19.811 28.200 1.00 44.91 81 VAL A O 1
ATOM 647 N N . LYS A 1 82 ? 9.352 -18.066 28.596 1.00 40.09 82 LYS A N 1
ATOM 648 C CA . LYS A 1 82 ? 8.624 -18.645 29.730 1.00 40.09 82 LYS A CA 1
ATOM 649 C C . LYS A 1 82 ? 7.151 -18.728 29.344 1.00 40.09 82 LYS A C 1
ATOM 651 O O . LYS A 1 82 ? 6.549 -17.715 29.001 1.00 40.09 82 LYS A O 1
ATOM 656 N N . ILE A 1 83 ? 6.598 -19.936 29.346 1.00 41.69 83 ILE A N 1
ATOM 657 C CA . ILE A 1 83 ? 5.188 -20.174 29.029 1.00 41.69 83 ILE A CA 1
ATOM 658 C C . ILE A 1 83 ? 4.407 -19.995 30.331 1.00 41.69 83 ILE A C 1
ATOM 660 O O . ILE A 1 83 ? 4.656 -20.715 31.295 1.00 41.69 83 ILE A O 1
ATOM 664 N N . THR A 1 84 ? 3.516 -19.008 30.378 1.00 46.84 84 THR A N 1
ATOM 665 C CA . THR A 1 84 ? 2.605 -18.778 31.505 1.00 46.84 84 THR A CA 1
ATOM 666 C C . THR A 1 84 ? 1.224 -18.421 30.974 1.00 46.84 84 THR A C 1
ATOM 668 O O . THR A 1 84 ? 1.104 -17.693 29.988 1.00 46.84 84 THR A O 1
ATOM 671 N N . GLU A 1 85 ? 0.187 -18.944 31.621 1.00 40.62 85 GLU A N 1
ATOM 672 C CA . GLU A 1 85 ? -1.216 -18.638 31.317 1.00 40.62 85 GLU A CA 1
ATOM 673 C C . GLU A 1 85 ? -1.695 -17.374 32.050 1.00 40.62 85 GLU A C 1
ATOM 675 O O . GLU A 1 85 ? -2.714 -16.792 31.683 1.00 40.62 85 GLU A O 1
ATOM 680 N N . ASN A 1 86 ? -0.931 -16.907 33.047 1.00 46.25 86 ASN A N 1
ATOM 681 C CA . ASN A 1 86 ? -1.296 -15.798 33.920 1.00 46.25 86 ASN A CA 1
ATOM 682 C C . ASN A 1 86 ? -0.299 -14.635 33.762 1.00 46.25 86 ASN A C 1
ATOM 684 O O . ASN A 1 86 ? 0.873 -14.736 34.138 1.00 46.25 86 ASN A O 1
ATOM 688 N N . LEU A 1 87 ? -0.761 -13.526 33.172 1.00 53.53 87 LEU A N 1
ATOM 689 C CA . LEU A 1 87 ? 0.048 -12.331 32.878 1.00 53.53 87 LEU A CA 1
ATOM 690 C C . LEU A 1 87 ? 0.484 -11.569 34.141 1.00 53.53 87 LEU A C 1
ATOM 692 O O . LEU A 1 87 ? 1.503 -10.881 34.111 1.00 53.53 87 LEU A O 1
ATOM 696 N N . ASP A 1 88 ? -0.261 -11.714 35.238 1.00 54.16 88 ASP A N 1
ATOM 697 C CA . ASP A 1 88 ? -0.049 -10.972 36.488 1.00 54.16 88 ASP A CA 1
ATOM 698 C C . ASP A 1 88 ? 1.081 -11.548 37.366 1.00 54.16 88 ASP A C 1
ATOM 700 O O . ASP A 1 88 ? 1.545 -10.892 38.296 1.00 54.16 88 ASP A O 1
ATOM 704 N N . GLU A 1 89 ? 1.571 -12.753 37.056 1.00 54.34 89 GLU A N 1
ATOM 705 C CA . GLU A 1 89 ? 2.686 -13.403 37.770 1.00 54.34 89 GLU A CA 1
ATOM 706 C C . GLU A 1 89 ? 4.068 -13.048 37.186 1.00 54.34 89 GLU A C 1
ATOM 708 O O . GLU A 1 89 ? 5.105 -13.482 37.697 1.00 54.34 89 GLU A O 1
ATOM 713 N N . LEU A 1 90 ? 4.099 -12.260 36.108 1.00 52.72 90 LEU A N 1
ATOM 714 C CA . LEU A 1 90 ? 5.321 -11.902 35.391 1.00 52.72 90 LEU A CA 1
ATOM 715 C C . LEU A 1 90 ? 6.002 -10.696 36.036 1.00 52.72 90 LEU A C 1
ATOM 717 O O . LEU A 1 90 ? 5.380 -9.675 36.342 1.00 52.72 90 LEU A O 1
ATOM 721 N N . ARG A 1 91 ? 7.321 -10.791 36.214 1.00 48.56 91 ARG A N 1
ATOM 722 C CA . ARG A 1 91 ? 8.118 -9.646 36.667 1.00 48.56 91 ARG A CA 1
ATOM 723 C C . ARG A 1 91 ? 8.283 -8.635 35.526 1.00 48.56 91 ARG A C 1
ATOM 725 O O . ARG A 1 91 ? 8.313 -9.001 34.356 1.00 48.56 91 ARG A O 1
ATOM 732 N N . ASN A 1 92 ? 8.433 -7.349 35.855 1.00 45.97 92 ASN A N 1
ATOM 733 C CA . ASN A 1 92 ? 8.545 -6.257 34.868 1.00 45.97 92 ASN A CA 1
ATOM 734 C C . ASN A 1 92 ? 9.746 -6.378 33.898 1.00 45.97 92 ASN A C 1
ATOM 736 O O . ASN A 1 92 ? 9.804 -5.658 32.898 1.00 45.97 92 ASN A O 1
ATOM 740 N N . ASP A 1 93 ? 10.717 -7.234 34.208 1.00 45.72 93 ASP A N 1
ATOM 741 C CA . ASP A 1 93 ? 11.898 -7.560 33.406 1.00 45.72 93 ASP A CA 1
ATOM 742 C C . ASP A 1 93 ? 11.714 -8.799 32.506 1.00 45.72 93 ASP A C 1
ATOM 744 O O . ASP A 1 93 ? 12.545 -9.034 31.626 1.00 45.72 93 ASP A O 1
ATOM 748 N N . GLU A 1 94 ? 10.629 -9.561 32.672 1.00 44.44 94 GLU A N 1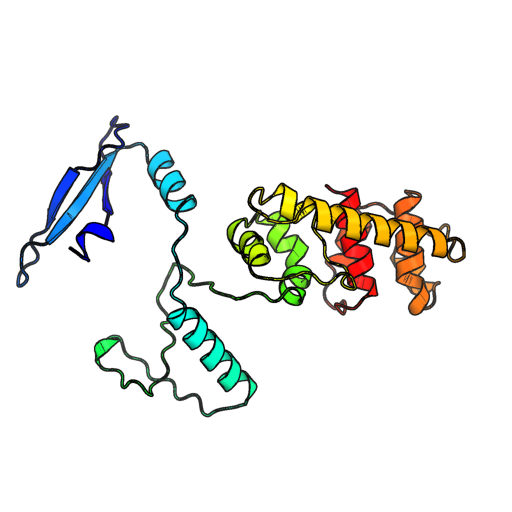
ATOM 749 C CA . GLU A 1 94 ? 10.329 -10.744 31.863 1.00 44.44 94 GLU A CA 1
ATOM 750 C C . GLU A 1 94 ? 9.631 -10.352 30.541 1.00 44.44 94 GLU A C 1
ATOM 752 O O . GLU A 1 94 ? 8.708 -9.535 30.488 1.00 44.44 94 GLU A O 1
ATOM 757 N N . MET A 1 95 ? 10.116 -10.915 29.430 1.00 48.38 95 MET A N 1
ATOM 758 C CA . MET A 1 95 ? 9.620 -10.644 28.077 1.00 48.38 95 MET A CA 1
ATOM 759 C C . MET A 1 95 ? 8.422 -11.545 27.761 1.00 48.38 95 MET A C 1
ATOM 761 O O . MET A 1 95 ? 8.525 -12.763 27.870 1.00 48.38 95 MET A O 1
ATOM 765 N N . VAL A 1 96 ? 7.302 -10.959 27.325 1.00 45.84 96 VAL A N 1
ATOM 766 C CA . VAL A 1 96 ? 6.059 -11.698 27.050 1.00 45.84 96 VAL A CA 1
ATOM 767 C C . VAL A 1 96 ? 5.654 -11.537 25.589 1.00 45.84 96 VAL A C 1
ATOM 769 O O . VAL A 1 96 ? 5.415 -10.422 25.126 1.00 45.84 96 VAL A O 1
ATOM 772 N N . ILE A 1 97 ? 5.539 -12.658 24.876 1.00 46.78 97 ILE A N 1
ATOM 773 C CA . ILE A 1 97 ? 4.804 -12.762 23.612 1.00 46.78 97 ILE A CA 1
ATOM 774 C C . ILE A 1 97 ? 3.601 -13.652 23.907 1.00 46.78 97 ILE A C 1
ATOM 776 O O . ILE A 1 97 ? 3.753 -14.853 24.116 1.00 46.78 97 ILE A O 1
ATOM 780 N N . ALA A 1 98 ? 2.410 -13.060 23.970 1.00 40.62 98 ALA A N 1
ATOM 781 C CA . ALA A 1 98 ? 1.181 -13.825 24.123 1.00 40.62 98 ALA A CA 1
ATOM 782 C C . ALA A 1 98 ? 0.865 -14.521 22.790 1.00 40.62 98 ALA A C 1
ATOM 784 O O . ALA A 1 98 ? 0.494 -13.868 21.815 1.00 40.62 98 ALA A O 1
ATOM 785 N N . VAL A 1 99 ? 1.026 -15.845 22.741 1.00 35.59 99 VAL A N 1
ATOM 786 C CA . VAL A 1 99 ? 0.527 -16.679 21.640 1.00 35.59 99 VAL A CA 1
ATOM 787 C C . VAL A 1 99 ? -0.862 -17.169 22.041 1.00 35.59 99 VAL A C 1
ATOM 789 O O . VAL A 1 99 ? -1.015 -18.243 22.609 1.00 35.59 99 VAL A O 1
ATOM 792 N N . GLY A 1 100 ? -1.870 -16.327 21.815 1.00 32.47 100 GLY A N 1
ATOM 793 C CA . GLY A 1 100 ? -3.284 -16.686 21.938 1.00 32.47 100 GLY A CA 1
ATOM 794 C C . GLY A 1 100 ? -3.900 -16.935 20.562 1.00 32.47 100 GLY A C 1
ATOM 795 O O . GLY A 1 100 ? -3.583 -16.233 19.599 1.00 32.47 100 GLY A O 1
ATOM 796 N N . SER A 1 101 ? -4.768 -17.941 20.461 1.00 40.84 101 SER A N 1
ATOM 797 C CA . SER A 1 101 ? -5.477 -18.310 19.234 1.00 40.84 101 SER A CA 1
ATOM 798 C C . SER A 1 101 ? -6.502 -17.251 18.801 1.00 40.84 101 SER A C 1
ATOM 800 O O . SER A 1 101 ? -7.307 -16.788 19.603 1.00 40.84 101 SER A O 1
ATOM 802 N N . GLU A 1 102 ? -6.467 -16.939 17.501 1.00 37.34 102 GLU A N 1
ATOM 803 C CA . GLU A 1 102 ? -7.506 -16.293 16.680 1.00 37.34 102 GLU A CA 1
ATOM 804 C C . GLU A 1 102 ? -8.031 -14.911 17.112 1.00 37.34 102 GLU A C 1
ATOM 806 O O . GLU A 1 102 ? -9.212 -14.717 17.382 1.00 37.34 102 GLU A O 1
ATOM 811 N N . ARG A 1 103 ? -7.162 -13.899 17.044 1.00 37.47 103 ARG A N 1
ATOM 812 C CA . ARG A 1 103 ? -7.371 -12.685 16.221 1.00 37.47 103 ARG A CA 1
ATOM 813 C C . ARG A 1 103 ? -6.104 -11.840 16.287 1.00 37.47 103 ARG A C 1
ATOM 815 O O . ARG A 1 103 ? -5.741 -11.274 17.312 1.00 37.47 103 ARG A O 1
ATOM 822 N N . THR A 1 104 ? -5.400 -11.849 15.166 1.00 35.50 104 THR A N 1
ATOM 823 C CA . THR A 1 104 ? -4.086 -11.267 14.896 1.00 35.50 104 THR A CA 1
ATOM 824 C C . THR A 1 104 ? -3.911 -9.856 15.452 1.00 35.50 104 THR A C 1
ATOM 826 O O . THR A 1 104 ? -4.381 -8.880 14.874 1.00 35.50 104 THR A O 1
ATOM 829 N N . VAL A 1 105 ? -3.123 -9.740 16.521 1.00 37.59 105 VAL A N 1
ATOM 830 C CA . VAL A 1 105 ? -2.424 -8.500 16.869 1.00 37.59 105 VAL A CA 1
ATOM 831 C C . VAL A 1 105 ? -1.334 -8.285 15.814 1.00 37.59 105 VAL A C 1
ATOM 833 O O . VAL A 1 105 ? -0.188 -8.689 15.990 1.00 37.59 105 VAL A O 1
ATOM 836 N N . GLN A 1 106 ? -1.690 -7.692 14.673 1.00 36.25 106 GLN A N 1
ATOM 837 C CA . GLN A 1 106 ? -0.719 -7.207 13.689 1.00 36.25 106 GLN A CA 1
ATOM 838 C C . GLN A 1 106 ? -0.528 -5.703 13.869 1.00 36.25 106 GLN A C 1
ATOM 840 O O . GLN A 1 106 ? -1.022 -4.889 13.100 1.00 36.25 106 GLN A O 1
ATOM 845 N N . TYR A 1 107 ? 0.246 -5.332 14.885 1.00 40.78 107 TYR A N 1
ATOM 846 C CA . TYR A 1 107 ? 0.865 -4.011 14.928 1.00 40.78 107 TYR A CA 1
ATOM 847 C C . TYR A 1 107 ? 2.284 -4.112 14.396 1.00 40.78 107 TYR A C 1
ATOM 849 O O . TYR A 1 107 ? 3.260 -4.095 15.143 1.00 40.78 107 TYR A O 1
ATOM 857 N N . VAL A 1 108 ? 2.389 -4.233 13.073 1.00 46.91 108 VAL A N 1
ATOM 858 C CA . VAL A 1 108 ? 3.655 -4.007 12.382 1.00 46.91 108 VAL A CA 1
ATOM 859 C C . VAL A 1 108 ? 3.674 -2.534 12.010 1.00 46.91 108 VAL A C 1
ATOM 861 O O . VAL A 1 108 ? 2.915 -2.087 11.153 1.00 46.91 108 VAL A O 1
ATOM 864 N N . TYR A 1 109 ? 4.521 -1.763 12.687 1.00 51.50 109 TYR A N 1
ATOM 865 C CA . TYR A 1 109 ? 4.924 -0.442 12.218 1.00 51.50 109 TYR A CA 1
ATOM 866 C C . TYR A 1 109 ? 5.675 -0.665 10.899 1.00 51.50 109 TYR A C 1
ATOM 868 O O . TYR A 1 109 ? 6.891 -0.839 10.908 1.00 51.50 109 TYR A O 1
ATOM 876 N N . GLN A 1 110 ? 4.953 -0.768 9.779 1.00 59.34 110 GLN A N 1
ATOM 877 C CA . GLN A 1 110 ? 5.605 -0.995 8.499 1.00 59.34 110 GLN A CA 1
ATOM 878 C C . GLN A 1 110 ? 6.374 0.260 8.114 1.00 59.34 110 GLN A C 1
ATOM 880 O O . GLN A 1 110 ? 5.838 1.374 8.059 1.00 59.34 110 GLN A O 1
ATOM 885 N N . THR A 1 111 ? 7.666 0.081 7.871 1.00 70.44 111 THR A N 1
ATOM 886 C CA . THR A 1 111 ? 8.487 1.150 7.311 1.00 70.44 111 THR A CA 1
ATOM 887 C C . THR A 1 111 ? 8.021 1.464 5.886 1.00 70.44 111 THR A C 1
ATOM 889 O O . THR A 1 111 ? 7.473 0.600 5.201 1.00 70.44 111 THR A O 1
ATOM 892 N N . LYS A 1 112 ? 8.286 2.676 5.377 1.00 78.94 112 LYS A N 1
ATOM 893 C CA . LYS A 1 112 ? 8.009 3.026 3.964 1.00 78.94 112 LYS A CA 1
ATOM 894 C C . LYS A 1 112 ? 8.531 1.970 2.978 1.00 78.94 112 LYS A C 1
ATOM 896 O O . LYS A 1 112 ? 7.883 1.681 1.979 1.00 78.94 112 LYS A O 1
ATOM 901 N N . SER A 1 113 ? 9.694 1.382 3.265 1.00 77.19 113 SER A N 1
ATOM 902 C CA . SER A 1 113 ? 10.288 0.320 2.445 1.00 77.19 113 SER A CA 1
ATOM 903 C C . SER A 1 113 ? 9.463 -0.969 2.460 1.00 77.19 113 SER A C 1
ATOM 905 O O . SER A 1 113 ? 9.291 -1.578 1.409 1.00 77.19 113 SER A O 1
ATOM 907 N N . GLU A 1 114 ? 8.927 -1.366 3.614 1.00 75.06 114 GLU A N 1
ATOM 908 C CA . GLU A 1 114 ? 8.042 -2.533 3.739 1.00 75.06 114 GLU A CA 1
ATOM 909 C C . GLU A 1 114 ? 6.687 -2.292 3.073 1.00 75.06 114 GLU A C 1
ATOM 911 O O . GLU A 1 114 ? 6.160 -3.194 2.428 1.00 75.06 114 GLU A O 1
ATOM 916 N N . MET A 1 115 ? 6.156 -1.068 3.149 1.00 79.94 115 MET A N 1
ATOM 917 C CA . MET A 1 115 ? 4.935 -0.703 2.424 1.00 79.94 115 MET A CA 1
ATOM 918 C C . MET A 1 115 ? 5.131 -0.764 0.905 1.00 79.94 115 MET A C 1
ATOM 920 O O . MET A 1 115 ? 4.237 -1.199 0.190 1.00 79.94 115 MET A O 1
ATOM 924 N N . ILE A 1 116 ? 6.313 -0.383 0.405 1.00 84.19 116 ILE A N 1
ATOM 925 C CA . ILE A 1 116 ? 6.685 -0.553 -1.009 1.00 84.19 116 ILE A CA 1
ATOM 926 C C . ILE A 1 116 ? 6.812 -2.041 -1.364 1.00 84.19 116 ILE A C 1
ATOM 928 O O . ILE A 1 116 ? 6.362 -2.456 -2.429 1.00 84.19 116 ILE A O 1
ATOM 932 N N . GLN A 1 117 ? 7.419 -2.847 -0.487 1.00 81.94 117 GLN A N 1
ATOM 933 C CA . GLN A 1 117 ? 7.577 -4.287 -0.705 1.00 81.94 117 GLN A CA 1
ATOM 934 C C . GLN A 1 117 ? 6.228 -5.002 -0.786 1.00 81.94 117 GLN A C 1
ATOM 936 O O . GLN A 1 117 ? 6.017 -5.846 -1.650 1.00 81.94 117 GLN A O 1
ATOM 941 N N . ASN A 1 118 ? 5.313 -4.639 0.109 1.00 80.31 118 ASN A N 1
ATOM 942 C CA . ASN A 1 118 ? 3.985 -5.226 0.211 1.00 80.31 118 ASN A CA 1
ATOM 943 C C . ASN A 1 118 ? 2.938 -4.447 -0.595 1.00 80.31 118 ASN A C 1
ATOM 945 O O . ASN A 1 118 ? 1.751 -4.682 -0.396 1.00 80.31 118 ASN A O 1
ATOM 949 N N . TYR A 1 119 ? 3.348 -3.537 -1.489 1.00 86.50 119 TYR A N 1
ATOM 950 C CA . TYR A 1 119 ? 2.447 -2.610 -2.179 1.00 86.50 119 TYR A CA 1
ATOM 951 C C . TYR A 1 119 ? 1.256 -3.327 -2.821 1.00 86.50 119 TYR A C 1
ATOM 953 O O . TYR A 1 119 ? 0.117 -3.018 -2.487 1.00 86.50 119 TYR A O 1
ATOM 961 N N . PHE A 1 120 ? 1.505 -4.332 -3.670 1.00 84.75 120 PHE A N 1
ATOM 962 C CA . PHE A 1 120 ? 0.427 -5.050 -4.360 1.00 84.75 120 PHE A CA 1
ATOM 963 C C . PHE A 1 120 ? -0.505 -5.761 -3.387 1.00 84.75 120 PHE A C 1
ATOM 965 O O . PHE A 1 120 ? -1.712 -5.710 -3.562 1.00 84.75 120 PHE A O 1
ATOM 972 N N . LYS A 1 121 ? 0.039 -6.347 -2.316 1.00 82.75 121 LYS A N 1
ATOM 973 C CA . LYS A 1 121 ? -0.764 -6.998 -1.280 1.00 82.75 121 LYS A CA 1
ATOM 974 C C . LYS A 1 121 ? -1.650 -5.993 -0.536 1.00 82.75 121 LYS A C 1
ATOM 976 O O . LYS A 1 121 ? -2.827 -6.255 -0.347 1.00 82.75 121 LYS A O 1
ATOM 981 N N . ILE A 1 122 ? -1.103 -4.839 -0.149 1.00 79.94 122 ILE A N 1
ATOM 982 C CA . ILE A 1 122 ? -1.846 -3.778 0.554 1.00 79.94 122 ILE A CA 1
ATOM 983 C C . ILE A 1 122 ? -2.970 -3.223 -0.331 1.00 79.94 122 ILE A C 1
ATOM 985 O O . ILE A 1 122 ? -4.066 -2.958 0.162 1.00 79.94 122 ILE A O 1
ATOM 989 N N . VAL A 1 123 ? -2.683 -3.045 -1.622 1.00 84.12 123 VAL A N 1
ATOM 990 C CA . VAL A 1 123 ? -3.640 -2.553 -2.618 1.00 84.12 123 VAL A CA 1
ATOM 991 C C . VAL A 1 123 ? -4.738 -3.586 -2.885 1.00 84.12 123 VAL A C 1
ATOM 993 O O . VAL A 1 123 ? -5.911 -3.232 -2.819 1.00 84.12 123 VAL A O 1
ATOM 996 N N . ASP A 1 124 ? -4.376 -4.854 -3.104 1.00 80.31 124 ASP A N 1
ATOM 997 C CA . ASP A 1 124 ? -5.324 -5.950 -3.348 1.00 80.31 124 ASP A CA 1
ATOM 998 C C . ASP A 1 124 ? -6.218 -6.219 -2.114 1.00 80.31 124 ASP A C 1
ATOM 1000 O O . ASP A 1 124 ? -7.405 -6.505 -2.258 1.00 80.31 124 ASP A O 1
ATOM 1004 N N . GLU A 1 125 ? -5.678 -6.089 -0.893 1.00 76.81 125 GLU A N 1
ATOM 1005 C CA . GLU A 1 125 ? -6.424 -6.236 0.372 1.00 76.81 125 GLU A CA 1
ATOM 1006 C C . GLU A 1 125 ? -7.225 -4.980 0.765 1.00 76.81 125 GLU A C 1
ATOM 1008 O O . GLU A 1 125 ? -7.966 -5.016 1.748 1.00 76.81 125 GLU A O 1
ATOM 1013 N N . ALA A 1 126 ? -7.069 -3.867 0.034 1.00 77.06 126 ALA A N 1
ATOM 1014 C CA . ALA A 1 126 ? -7.678 -2.568 0.333 1.00 77.06 126 ALA A CA 1
ATOM 1015 C C . ALA A 1 126 ? -7.537 -2.151 1.816 1.00 77.06 126 ALA A C 1
ATOM 1017 O O . ALA A 1 126 ? -8.468 -1.629 2.436 1.00 77.06 126 ALA A O 1
ATOM 1018 N N . ASN A 1 127 ? -6.362 -2.396 2.408 1.00 72.06 127 ASN A N 1
ATOM 1019 C CA . ASN A 1 127 ? -6.142 -2.230 3.845 1.00 72.06 127 ASN A CA 1
ATOM 1020 C C . ASN A 1 127 ? -5.957 -0.748 4.230 1.00 72.06 127 ASN A C 1
ATOM 1022 O O . ASN A 1 127 ? -4.837 -0.249 4.376 1.00 72.06 127 ASN A O 1
ATOM 1026 N N . SER A 1 128 ? -7.074 -0.039 4.412 1.00 77.19 128 SER A N 1
ATOM 1027 C CA . SER A 1 128 ? -7.106 1.387 4.767 1.00 77.19 128 SER A CA 1
ATOM 1028 C C . SER A 1 128 ? -6.417 1.700 6.100 1.00 77.19 128 SER A C 1
ATOM 1030 O O . SER A 1 128 ? -5.792 2.751 6.227 1.00 77.19 128 SER A O 1
ATOM 1032 N N . GLN A 1 129 ? -6.455 0.779 7.069 1.00 69.25 129 GLN A N 1
ATOM 1033 C CA . GLN A 1 129 ? -5.829 0.955 8.385 1.00 69.25 129 GLN A CA 1
ATOM 1034 C C . GLN A 1 129 ? -4.302 1.025 8.288 1.00 69.25 129 GLN A C 1
ATOM 1036 O O . GLN A 1 129 ? -3.675 1.875 8.921 1.00 69.25 129 GLN A O 1
ATOM 1041 N N . LEU A 1 130 ? -3.698 0.154 7.474 1.00 72.75 130 LEU A N 1
ATOM 1042 C CA . LEU A 1 130 ? -2.255 0.15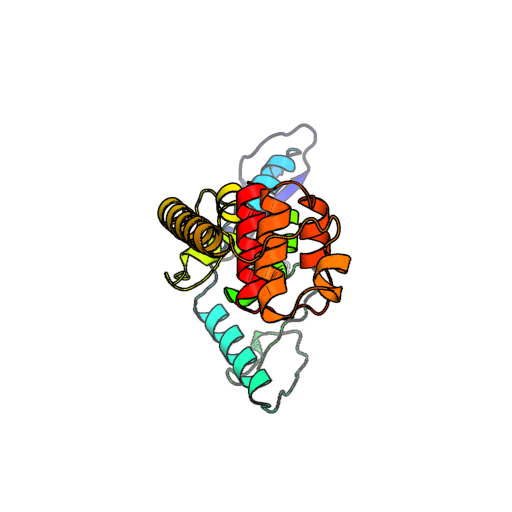3 7.237 1.00 72.75 130 LEU A CA 1
ATOM 1043 C C . LEU A 1 130 ? -1.837 1.403 6.456 1.00 72.75 130 LEU A C 1
ATOM 1045 O O . LEU A 1 130 ? -0.830 2.030 6.784 1.00 72.75 130 LEU A O 1
ATOM 1049 N N . ILE A 1 131 ? -2.646 1.813 5.477 1.00 80.06 131 ILE A N 1
ATOM 1050 C CA . ILE A 1 131 ? -2.406 3.026 4.692 1.00 80.06 131 ILE A CA 1
ATOM 1051 C C . ILE A 1 131 ? -2.472 4.282 5.575 1.00 80.06 131 ILE A C 1
ATOM 1053 O O . ILE A 1 131 ? -1.594 5.134 5.464 1.00 80.06 131 ILE A O 1
ATOM 1057 N N . ALA A 1 132 ? -3.422 4.372 6.511 1.00 79.06 132 ALA A N 1
ATOM 1058 C CA . ALA A 1 132 ? -3.551 5.505 7.433 1.00 79.06 132 ALA A CA 1
ATOM 1059 C C . ALA A 1 132 ? -2.295 5.733 8.302 1.00 79.06 132 ALA A C 1
ATOM 1061 O O . ALA A 1 132 ? -2.030 6.854 8.747 1.00 79.06 132 ALA A O 1
ATOM 1062 N N . LEU A 1 133 ? -1.461 4.703 8.508 1.00 76.56 133 LEU A N 1
ATOM 1063 C CA . LEU A 1 133 ? -0.175 4.852 9.199 1.00 76.56 133 LEU A CA 1
ATOM 1064 C C . LEU A 1 133 ? 0.816 5.746 8.436 1.00 76.56 133 LEU A C 1
ATOM 1066 O O . LEU A 1 133 ? 1.742 6.272 9.063 1.00 76.56 133 LEU A O 1
ATOM 1070 N N . LEU A 1 134 ? 0.623 5.968 7.129 1.00 80.94 134 LEU A N 1
ATOM 1071 C CA . LEU A 1 134 ? 1.425 6.918 6.352 1.00 80.94 134 LEU A CA 1
ATOM 1072 C C . LEU A 1 134 ? 1.282 8.353 6.852 1.00 80.94 134 LEU A C 1
ATOM 1074 O O . LEU A 1 134 ? 2.258 9.086 6.769 1.00 80.94 134 LEU A O 1
ATOM 1078 N N . ASN A 1 135 ? 0.154 8.743 7.457 1.00 80.25 135 ASN A N 1
ATOM 1079 C CA . ASN A 1 135 ? -0.005 10.094 8.017 1.00 80.25 135 ASN A CA 1
ATOM 1080 C C . ASN A 1 135 ? 1.013 10.388 9.133 1.00 80.25 135 ASN A C 1
ATOM 1082 O O . ASN A 1 135 ? 1.380 11.535 9.371 1.00 80.25 135 ASN A O 1
ATOM 1086 N N . LYS A 1 136 ? 1.531 9.347 9.799 1.00 77.19 136 LYS A N 1
ATOM 1087 C CA . LYS A 1 136 ? 2.572 9.474 10.834 1.00 77.19 136 LYS A CA 1
ATOM 1088 C C . LYS A 1 136 ? 3.993 9.491 10.262 1.00 77.19 136 LYS A C 1
ATOM 1090 O O . LYS A 1 136 ? 4.951 9.582 11.031 1.00 77.19 136 LYS A O 1
ATOM 1095 N N . GLN A 1 137 ? 4.153 9.352 8.946 1.00 76.06 137 GLN A N 1
ATOM 1096 C CA . GLN A 1 137 ? 5.441 9.263 8.265 1.00 76.06 137 GLN A CA 1
ATOM 1097 C C . GLN A 1 137 ? 5.562 10.372 7.220 1.00 76.06 137 GLN A C 1
ATOM 1099 O O . GLN A 1 137 ? 4.672 10.599 6.411 1.00 76.06 137 GLN A O 1
ATOM 1104 N N . THR A 1 138 ? 6.707 11.049 7.173 1.00 78.00 138 THR A N 1
ATOM 1105 C CA . THR A 1 138 ? 6.982 12.027 6.118 1.00 78.00 138 THR A CA 1
ATOM 1106 C C . THR A 1 138 ? 7.684 11.358 4.935 1.00 78.00 138 THR A C 1
ATOM 1108 O O . THR A 1 138 ? 8.744 10.731 5.064 1.00 78.00 138 THR A O 1
ATOM 1111 N N . ILE A 1 139 ? 7.081 11.486 3.751 1.00 82.62 139 ILE A N 1
ATOM 1112 C CA . ILE A 1 139 ? 7.701 11.087 2.482 1.00 82.62 139 ILE A CA 1
ATOM 1113 C C . ILE A 1 139 ? 8.624 12.224 2.043 1.00 82.62 139 ILE A C 1
ATOM 1115 O O . ILE A 1 139 ? 8.176 13.356 1.827 1.00 82.62 139 ILE A O 1
ATOM 1119 N N . ALA A 1 140 ? 9.922 11.938 1.936 1.00 81.75 140 ALA A N 1
ATOM 1120 C CA . ALA A 1 140 ? 10.894 12.950 1.548 1.00 81.75 140 ALA A CA 1
ATOM 1121 C C . ALA A 1 140 ? 10.765 13.282 0.055 1.00 81.75 140 ALA A C 1
ATOM 1123 O O . ALA A 1 140 ? 10.451 12.426 -0.774 1.00 81.75 140 ALA A O 1
ATOM 1124 N N . ASN A 1 141 ? 11.089 14.522 -0.321 1.00 78.94 141 ASN A N 1
ATOM 1125 C CA . ASN A 1 141 ? 11.024 14.954 -1.720 1.00 78.94 141 ASN A CA 1
ATOM 1126 C C . ASN A 1 141 ? 11.942 14.147 -2.642 1.00 78.94 141 ASN A C 1
ATOM 1128 O O . ASN A 1 141 ? 11.646 14.045 -3.823 1.00 78.94 141 ASN A O 1
ATOM 1132 N N . SER A 1 142 ? 13.018 13.546 -2.138 1.00 79.12 142 SER A N 1
ATOM 1133 C CA . SER A 1 142 ? 13.927 12.700 -2.921 1.00 79.12 142 SER A CA 1
ATOM 1134 C C . SER A 1 142 ? 13.416 11.268 -3.133 1.00 79.12 142 SER A C 1
ATOM 1136 O O . SER A 1 142 ? 13.920 10.561 -4.005 1.00 79.12 142 SER A O 1
ATOM 1138 N N . GLU A 1 143 ? 12.415 10.818 -2.374 1.00 83.19 143 GLU A N 1
ATOM 1139 C CA . GLU A 1 143 ? 11.972 9.422 -2.373 1.00 83.19 143 GLU A CA 1
ATOM 1140 C C . GLU A 1 143 ? 10.886 9.159 -3.425 1.00 83.19 143 GLU A C 1
ATOM 1142 O O . GLU A 1 143 ? 9.929 9.921 -3.572 1.00 83.19 143 GLU A O 1
ATOM 1147 N N . HIS A 1 144 ? 11.020 8.058 -4.162 1.00 86.12 144 HIS A N 1
ATOM 1148 C CA . HIS A 1 144 ? 9.964 7.544 -5.035 1.00 86.12 144 HIS A CA 1
ATOM 1149 C C . HIS A 1 144 ? 9.039 6.666 -4.193 1.00 86.12 144 HIS A C 1
ATOM 1151 O O . HIS A 1 144 ? 9.505 5.698 -3.586 1.00 86.12 144 HIS A O 1
ATOM 1157 N N . PHE A 1 145 ? 7.765 7.044 -4.115 1.00 88.81 145 PHE A N 1
ATOM 1158 C CA . PHE A 1 145 ? 6.772 6.375 -3.284 1.00 88.81 145 PHE A CA 1
ATOM 1159 C C . PHE A 1 145 ? 5.410 6.378 -3.997 1.00 88.81 145 PHE A C 1
ATOM 1161 O O . PHE A 1 145 ? 4.962 7.465 -4.373 1.00 88.81 145 PHE A O 1
ATOM 1168 N N . PRO A 1 146 ? 4.764 5.212 -4.187 1.00 89.25 146 PRO A N 1
ATOM 1169 C CA . PRO A 1 146 ? 3.465 5.129 -4.845 1.00 89.25 146 PRO A CA 1
ATOM 1170 C C . PRO A 1 146 ? 2.381 5.698 -3.921 1.00 89.25 146 PRO A C 1
ATOM 1172 O O . PRO A 1 146 ? 2.299 5.334 -2.750 1.00 89.25 146 PRO A O 1
ATOM 1175 N N . ILE A 1 147 ? 1.583 6.635 -4.424 1.00 89.44 147 ILE A N 1
ATOM 1176 C CA . ILE A 1 147 ? 0.590 7.377 -3.633 1.00 89.44 147 ILE A CA 1
ATOM 1177 C C . ILE A 1 147 ? -0.801 7.352 -4.268 1.00 89.44 147 ILE A C 1
ATOM 1179 O O . ILE A 1 147 ? -1.779 7.570 -3.556 1.00 89.44 147 ILE A O 1
ATOM 1183 N N . TYR A 1 148 ? -0.925 7.077 -5.567 1.00 88.56 148 TYR A N 1
ATOM 1184 C CA . TYR A 1 148 ? -2.194 7.123 -6.293 1.00 88.56 148 TYR A CA 1
ATOM 1185 C C . TYR A 1 148 ? -3.149 6.031 -5.802 1.00 88.56 148 TYR A C 1
ATOM 1187 O O . TYR A 1 148 ? -4.230 6.369 -5.313 1.00 88.56 148 TYR A O 1
ATOM 1195 N N . ALA A 1 149 ? -2.714 4.766 -5.760 1.00 89.00 149 ALA A N 1
ATOM 1196 C CA . ALA A 1 149 ? -3.523 3.674 -5.215 1.00 89.00 149 ALA A CA 1
ATOM 1197 C C . ALA A 1 149 ? -3.874 3.900 -3.736 1.00 89.00 149 ALA A C 1
ATOM 1199 O O . ALA A 1 149 ? -5.029 3.784 -3.330 1.00 89.00 149 ALA A O 1
ATOM 1200 N N . PHE A 1 150 ? -2.892 4.293 -2.920 1.00 88.31 150 PHE A N 1
ATOM 1201 C CA . PHE A 1 150 ? -3.102 4.490 -1.483 1.00 88.31 150 PHE A CA 1
ATOM 1202 C C . PHE A 1 150 ? -4.081 5.623 -1.173 1.00 88.31 150 PHE A C 1
ATOM 1204 O O . PHE A 1 150 ? -4.931 5.473 -0.301 1.00 88.31 150 PHE A O 1
ATOM 1211 N N . SER A 1 151 ? -4.009 6.729 -1.913 1.00 87.38 151 SER A N 1
ATOM 1212 C CA . SER A 1 151 ? -4.958 7.842 -1.778 1.00 87.38 151 SER A CA 1
ATOM 1213 C C . SER A 1 151 ? -6.341 7.542 -2.352 1.00 87.38 151 SER A C 1
ATOM 1215 O O . SER A 1 151 ? -7.302 8.183 -1.939 1.00 87.38 151 SER A O 1
ATOM 1217 N N . SER A 1 152 ? -6.462 6.577 -3.268 1.00 86.69 152 SER A N 1
ATOM 1218 C CA . SER A 1 152 ? -7.761 6.062 -3.715 1.00 86.69 152 SER A CA 1
ATOM 1219 C C . SER A 1 152 ? -8.423 5.186 -2.639 1.00 86.69 152 SER A C 1
ATOM 1221 O O . SER A 1 152 ? -9.609 5.338 -2.355 1.00 86.69 152 SER A O 1
ATOM 1223 N N . ILE A 1 153 ? -7.644 4.319 -1.980 1.00 83.44 153 ILE A N 1
ATOM 1224 C CA . ILE A 1 153 ? -8.137 3.382 -0.953 1.00 83.44 153 ILE A CA 1
ATOM 1225 C C . ILE A 1 153 ? -8.403 4.078 0.393 1.00 83.44 153 ILE A C 1
ATOM 1227 O O . ILE A 1 153 ? -9.339 3.716 1.104 1.00 83.44 153 ILE A O 1
ATOM 1231 N N . CYS A 1 154 ? -7.584 5.066 0.766 1.00 82.62 154 CYS A N 1
ATOM 1232 C CA . CYS A 1 154 ? -7.689 5.783 2.036 1.00 82.62 154 CYS A CA 1
ATOM 1233 C C . CYS A 1 154 ? -7.852 7.298 1.799 1.00 82.62 154 CYS A C 1
ATOM 1235 O O . CYS A 1 154 ? -6.855 8.017 1.671 1.00 82.62 154 CYS A O 1
ATOM 1237 N N . PRO A 1 155 ? -9.101 7.805 1.773 1.00 80.81 155 PRO A N 1
ATOM 1238 C CA . PRO A 1 155 ? -9.388 9.233 1.603 1.00 80.81 155 PRO A CA 1
ATOM 1239 C C . PRO A 1 155 ? -8.885 10.115 2.755 1.00 80.81 155 PRO A C 1
ATOM 1241 O O . PRO A 1 155 ? -8.713 11.315 2.578 1.00 80.81 155 PRO A O 1
ATOM 1244 N N . GLU A 1 156 ? -8.644 9.527 3.930 1.00 80.06 156 GLU A N 1
ATOM 1245 C CA . GLU A 1 156 ? -8.157 10.212 5.137 1.00 80.06 156 GLU A CA 1
ATOM 1246 C C . GLU A 1 156 ? -6.646 10.503 5.105 1.00 80.06 156 GLU A C 1
ATOM 1248 O O . GLU A 1 156 ? -6.091 11.051 6.060 1.00 80.06 156 GLU A O 1
ATOM 1253 N N . LEU A 1 157 ? -5.950 10.122 4.029 1.00 84.25 157 LEU A N 1
ATOM 1254 C CA . LEU A 1 157 ? -4.538 10.439 3.877 1.00 84.25 157 LEU A CA 1
ATOM 1255 C C . LEU A 1 157 ? -4.317 11.953 3.780 1.00 84.25 157 LEU A C 1
ATOM 1257 O O . LEU A 1 157 ? -4.899 12.657 2.952 1.00 84.25 157 LEU A O 1
ATOM 1261 N N . GLU A 1 158 ? -3.389 12.445 4.591 1.00 82.88 158 GLU A N 1
ATOM 1262 C CA . GLU A 1 158 ? -2.968 13.837 4.581 1.00 82.88 158 GLU A CA 1
ATOM 1263 C C . GLU A 1 158 ? -1.953 14.096 3.458 1.00 82.88 158 GLU A C 1
ATOM 1265 O O . GLU A 1 158 ? -1.203 13.213 3.035 1.00 82.88 158 GLU A O 1
ATOM 1270 N N . ASN A 1 159 ? -1.889 15.343 2.979 1.00 82.06 159 ASN A N 1
ATOM 1271 C CA . ASN A 1 159 ? -0.900 15.809 1.993 1.00 82.06 159 ASN A CA 1
ATOM 1272 C C . ASN A 1 159 ? -0.906 15.068 0.637 1.00 82.06 159 ASN A C 1
ATOM 1274 O O . ASN A 1 159 ? 0.018 15.247 -0.165 1.00 82.06 159 ASN A O 1
ATOM 1278 N N . THR A 1 160 ? -1.953 14.296 0.341 1.00 84.25 160 THR A N 1
ATOM 1279 C CA . THR A 1 160 ? -2.093 13.470 -0.872 1.00 84.25 160 THR A CA 1
ATOM 1280 C C . THR A 1 160 ? -1.860 14.249 -2.156 1.00 84.25 160 THR A C 1
ATOM 1282 O O . THR A 1 160 ? -1.063 13.819 -2.987 1.00 84.25 160 THR A O 1
ATOM 1285 N N . GLU A 1 161 ? -2.469 15.426 -2.313 1.00 84.81 161 GLU A N 1
ATOM 1286 C CA . GLU A 1 161 ? -2.272 16.253 -3.508 1.00 84.81 161 GLU A CA 1
ATOM 1287 C C . GLU A 1 161 ? -0.815 16.680 -3.701 1.00 84.81 161 GLU A C 1
ATOM 1289 O O . GLU A 1 161 ? -0.295 16.659 -4.819 1.00 84.81 161 GLU A O 1
ATOM 1294 N N . THR A 1 162 ? -0.133 17.052 -2.614 1.00 86.19 162 THR A N 1
ATOM 1295 C CA . THR A 1 162 ? 1.271 17.474 -2.684 1.00 86.19 162 THR A CA 1
ATOM 1296 C C . THR A 1 162 ? 2.172 16.309 -3.073 1.00 86.19 162 THR A C 1
ATOM 1298 O O . THR A 1 162 ? 3.075 16.473 -3.894 1.00 86.19 162 THR A O 1
ATOM 1301 N N . TYR A 1 163 ? 1.904 15.117 -2.535 1.00 87.88 163 TYR A N 1
ATOM 1302 C CA . TYR A 1 163 ? 2.651 13.912 -2.863 1.00 87.88 163 TYR A CA 1
ATOM 1303 C C . TYR A 1 163 ? 2.378 13.451 -4.296 1.00 87.88 163 TYR A C 1
ATOM 1305 O O . TYR A 1 163 ? 3.337 13.154 -5.006 1.00 87.88 163 TYR A O 1
ATOM 1313 N N . ARG A 1 164 ? 1.121 13.484 -4.764 1.00 87.94 164 ARG A N 1
ATOM 1314 C CA . ARG A 1 164 ? 0.756 13.178 -6.159 1.00 87.94 164 ARG A CA 1
ATOM 1315 C C . ARG A 1 164 ? 1.502 14.080 -7.142 1.00 87.94 164 ARG A C 1
ATOM 1317 O O . ARG A 1 164 ? 2.188 13.565 -8.023 1.00 87.94 164 ARG A O 1
ATOM 1324 N N . LYS A 1 165 ? 1.463 15.404 -6.931 1.00 88.38 165 LYS A N 1
ATOM 1325 C CA . LYS A 1 165 ? 2.190 16.381 -7.766 1.00 88.38 165 LYS A CA 1
ATOM 1326 C C . LYS A 1 165 ? 3.692 16.095 -7.792 1.00 88.38 165 LYS A C 1
ATOM 1328 O O . LYS A 1 165 ? 4.262 15.932 -8.862 1.00 88.38 165 LYS A O 1
ATOM 1333 N N . ARG A 1 166 ? 4.316 15.901 -6.623 1.00 88.69 166 ARG A N 1
ATOM 1334 C CA . ARG A 1 166 ? 5.756 15.589 -6.529 1.00 88.69 166 ARG A CA 1
ATOM 1335 C C . ARG A 1 166 ? 6.146 14.300 -7.254 1.00 88.69 166 ARG A C 1
ATOM 1337 O O . ARG A 1 166 ? 7.242 14.236 -7.803 1.00 88.69 166 ARG A O 1
ATOM 1344 N N . GLN A 1 167 ? 5.317 13.256 -7.207 1.00 87.94 167 GLN A N 1
ATOM 1345 C CA . GLN A 1 167 ? 5.609 12.015 -7.934 1.00 87.94 167 GLN A CA 1
ATOM 1346 C C . GLN A 1 167 ? 5.397 12.184 -9.441 1.00 87.94 167 GLN A C 1
ATOM 1348 O O . GLN A 1 167 ? 6.210 11.693 -10.219 1.00 87.94 167 GLN A O 1
ATOM 1353 N N . LEU A 1 168 ? 4.370 12.930 -9.851 1.00 87.69 168 LEU A N 1
ATOM 1354 C CA . LEU A 1 168 ? 4.119 13.249 -11.256 1.00 87.69 168 LEU A CA 1
ATOM 1355 C C . LEU A 1 168 ? 5.276 14.046 -11.870 1.00 87.69 168 LEU A C 1
ATOM 1357 O O . LEU A 1 168 ? 5.795 13.645 -12.910 1.00 87.69 168 LEU A O 1
ATOM 1361 N N . ASP A 1 169 ? 5.757 15.087 -11.187 1.00 87.56 169 ASP A N 1
ATOM 1362 C CA . ASP A 1 169 ? 6.904 15.885 -11.639 1.00 87.56 169 ASP A CA 1
ATOM 1363 C C . ASP A 1 169 ? 8.150 15.006 -11.837 1.00 87.56 169 ASP A C 1
ATOM 1365 O O . ASP A 1 169 ? 8.832 15.095 -12.856 1.00 87.56 169 ASP A O 1
ATOM 1369 N N . LYS A 1 170 ? 8.408 14.064 -10.917 1.00 87.19 170 LYS A N 1
ATOM 1370 C CA . LYS A 1 170 ? 9.516 13.101 -11.052 1.00 87.19 170 LYS A CA 1
ATOM 1371 C C . LYS A 1 170 ? 9.344 12.159 -12.233 1.00 87.19 170 LYS A C 1
ATOM 1373 O O . LYS A 1 170 ? 10.338 11.793 -12.864 1.00 87.19 170 LYS A O 1
ATOM 1378 N N . ILE A 1 171 ? 8.125 11.698 -12.499 1.00 85.44 171 ILE A N 1
ATOM 1379 C CA . ILE A 1 171 ? 7.849 10.837 -13.652 1.00 85.44 171 ILE A CA 1
ATOM 1380 C C . ILE A 1 171 ? 8.123 11.629 -14.936 1.00 85.44 171 ILE A C 1
ATOM 1382 O O . ILE A 1 171 ? 8.883 11.151 -15.775 1.00 85.44 171 ILE A O 1
ATOM 1386 N N . ILE A 1 172 ? 7.625 12.864 -15.044 1.00 85.06 172 ILE A N 1
ATOM 1387 C CA . ILE A 1 172 ? 7.863 13.752 -16.196 1.00 85.06 172 ILE A CA 1
ATOM 1388 C C . ILE A 1 172 ? 9.360 14.036 -16.390 1.00 85.06 172 ILE A C 1
ATOM 1390 O O . ILE A 1 172 ? 9.890 13.865 -17.494 1.00 85.06 172 ILE A O 1
ATOM 1394 N N . ASP A 1 173 ? 10.069 14.393 -15.319 1.00 84.88 173 ASP A N 1
ATOM 1395 C CA . ASP A 1 173 ? 11.512 14.639 -15.352 1.00 84.88 173 ASP A CA 1
ATOM 1396 C C . ASP A 1 173 ? 12.281 13.406 -15.829 1.00 84.88 173 ASP A C 1
ATOM 1398 O O . ASP A 1 173 ? 13.210 13.512 -16.636 1.00 84.88 173 ASP A O 1
ATOM 1402 N N . ASN A 1 174 ? 11.878 12.218 -15.378 1.00 80.25 174 ASN A N 1
ATOM 1403 C CA . ASN A 1 174 ? 12.467 10.964 -15.828 1.00 80.25 174 ASN A CA 1
ATOM 1404 C C . ASN A 1 174 ? 12.200 10.716 -17.317 1.00 80.25 174 ASN A C 1
ATOM 1406 O O . ASN A 1 174 ? 13.139 10.393 -18.045 1.00 80.25 174 ASN A O 1
ATOM 1410 N N . ILE A 1 175 ? 10.972 10.936 -17.792 1.00 78.81 175 ILE A N 1
ATOM 1411 C CA . ILE A 1 175 ? 10.591 10.771 -19.204 1.00 78.81 175 ILE A CA 1
ATOM 1412 C C . ILE A 1 175 ? 11.426 11.672 -20.114 1.00 78.81 175 ILE A C 1
ATOM 1414 O O . ILE A 1 175 ? 11.927 11.219 -21.148 1.00 78.81 175 ILE A O 1
ATOM 1418 N N . SER A 1 176 ? 11.653 12.925 -19.712 1.00 74.62 176 SER A N 1
ATOM 1419 C CA . SER A 1 176 ? 12.456 13.870 -20.499 1.00 74.62 176 SER A CA 1
ATOM 1420 C C . SER A 1 176 ? 13.884 13.358 -20.766 1.00 74.62 176 SER A C 1
ATOM 1422 O O . SER A 1 176 ? 14.431 13.568 -21.851 1.00 74.62 176 SER A O 1
ATOM 1424 N N . ARG A 1 177 ? 14.453 12.605 -19.813 1.00 72.25 177 ARG A N 1
ATOM 1425 C CA . ARG A 1 177 ? 15.805 12.023 -19.874 1.00 72.25 177 ARG A CA 1
ATOM 1426 C C . ARG A 1 177 ? 15.848 10.659 -20.573 1.00 72.25 177 ARG A C 1
ATOM 1428 O O . ARG A 1 177 ? 16.913 10.231 -21.013 1.00 72.25 177 ARG A O 1
ATOM 1435 N N . ILE A 1 178 ? 14.705 9.981 -20.703 1.00 70.19 178 ILE A N 1
ATOM 1436 C CA . ILE A 1 178 ? 14.579 8.624 -21.261 1.00 70.19 178 ILE A CA 1
ATOM 1437 C C . ILE A 1 178 ? 14.673 8.592 -22.796 1.00 70.19 178 ILE A C 1
ATOM 1439 O O . ILE A 1 178 ? 14.944 7.532 -23.353 1.00 70.19 178 ILE A O 1
ATOM 1443 N N . LYS A 1 179 ? 14.574 9.730 -23.504 1.00 61.50 179 LYS A N 1
ATOM 1444 C CA . LYS A 1 179 ? 14.646 9.797 -24.986 1.00 61.50 179 LYS A CA 1
ATOM 1445 C C . LYS A 1 179 ? 15.872 9.108 -25.621 1.00 61.50 179 LYS A C 1
ATOM 1447 O O . LYS A 1 179 ? 15.827 8.799 -26.808 1.00 61.50 179 LYS A O 1
ATOM 1452 N N . ALA A 1 180 ? 16.940 8.858 -24.858 1.00 58.16 180 ALA A N 1
ATOM 1453 C CA . ALA A 1 180 ? 18.141 8.133 -25.288 1.00 58.16 180 ALA A CA 1
ATOM 1454 C C . ALA A 1 180 ? 18.076 6.593 -25.118 1.00 58.16 180 ALA A C 1
ATOM 1456 O O . ALA A 1 180 ? 19.019 5.901 -25.495 1.00 58.16 180 ALA A O 1
ATOM 1457 N N . CYS A 1 181 ? 17.004 6.053 -24.529 1.00 62.62 181 CYS A N 1
ATOM 1458 C CA . CYS A 1 181 ? 16.789 4.623 -24.260 1.00 62.62 181 CYS A CA 1
ATOM 1459 C C . CYS A 1 181 ? 15.606 4.077 -25.075 1.00 62.62 181 CYS A C 1
ATOM 1461 O O . CYS A 1 181 ? 14.784 3.327 -24.555 1.00 62.62 181 CYS A O 1
ATOM 1463 N N . LYS A 1 182 ? 15.496 4.497 -26.342 1.00 66.69 182 LYS A N 1
ATOM 1464 C CA . LYS A 1 182 ? 14.475 3.973 -27.250 1.00 66.69 182 LYS A CA 1
ATOM 1465 C C . LYS A 1 182 ? 14.721 2.486 -27.478 1.00 66.69 182 LYS A C 1
ATOM 1467 O O . LYS A 1 182 ? 15.833 2.102 -27.832 1.00 66.69 182 LYS A O 1
ATOM 1472 N N . SER A 1 183 ? 13.681 1.693 -27.289 1.00 67.56 183 SER A N 1
ATOM 1473 C CA . SER A 1 183 ? 13.643 0.286 -27.659 1.00 67.56 183 SER A CA 1
ATOM 1474 C C . SER A 1 183 ? 12.264 -0.018 -28.230 1.00 67.56 183 SER A C 1
ATOM 1476 O O . SER A 1 183 ? 11.281 0.596 -27.816 1.00 67.56 183 SER A O 1
ATOM 1478 N N . GLU A 1 184 ? 12.221 -0.931 -29.193 1.00 67.38 184 GLU A N 1
ATOM 1479 C CA . GLU A 1 184 ? 10.993 -1.486 -29.776 1.00 67.38 184 GLU A CA 1
ATOM 1480 C C . GLU A 1 184 ? 10.666 -2.863 -29.174 1.00 67.38 184 GLU A C 1
ATOM 1482 O O . GLU A 1 184 ? 9.815 -3.580 -29.691 1.00 67.38 184 GLU A O 1
ATOM 1487 N N . ALA A 1 185 ? 11.346 -3.241 -28.084 1.00 70.81 185 ALA A N 1
ATOM 1488 C CA . ALA A 1 185 ? 11.103 -4.498 -27.391 1.00 70.81 185 ALA A CA 1
ATOM 1489 C C . ALA A 1 185 ? 9.638 -4.610 -26.941 1.00 70.81 185 ALA A C 1
ATOM 1491 O O . ALA A 1 185 ? 9.050 -3.663 -26.401 1.00 70.81 185 ALA A O 1
ATOM 1492 N N . VAL A 1 186 ? 9.072 -5.798 -27.155 1.00 71.75 186 VAL A N 1
ATOM 1493 C CA . VAL A 1 186 ? 7.655 -6.109 -26.900 1.00 71.75 186 VAL A CA 1
ATOM 1494 C C . VAL A 1 186 ? 7.504 -6.905 -25.597 1.00 71.75 186 VAL A C 1
ATOM 1496 O O . VAL A 1 186 ? 6.408 -7.051 -25.056 1.00 71.75 186 VAL A O 1
ATOM 1499 N N . SER A 1 187 ? 8.617 -7.399 -25.043 1.00 78.81 187 SER A N 1
ATOM 1500 C CA . SER A 1 187 ? 8.655 -8.092 -23.756 1.00 78.81 187 SER A CA 1
ATOM 1501 C C . SER A 1 187 ? 9.715 -7.524 -22.812 1.00 78.81 187 SER A C 1
ATOM 1503 O O . SER A 1 187 ? 10.813 -7.139 -23.215 1.00 78.81 187 SER A O 1
ATOM 1505 N N . ILE A 1 188 ? 9.414 -7.541 -21.510 1.00 79.50 188 ILE A N 1
ATOM 1506 C CA . ILE A 1 188 ? 10.375 -7.181 -20.458 1.00 79.50 188 ILE A CA 1
ATOM 1507 C C . ILE A 1 188 ? 11.576 -8.143 -20.467 1.00 79.50 188 ILE A C 1
ATOM 1509 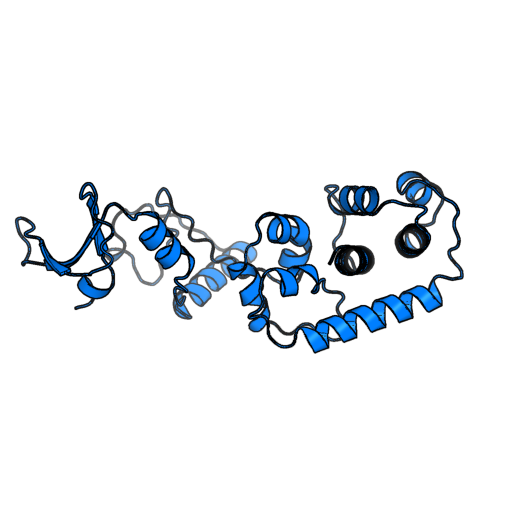O O . ILE A 1 188 ? 12.705 -7.708 -20.246 1.00 79.50 188 ILE A O 1
ATOM 1513 N N . ASP A 1 189 ? 11.369 -9.419 -20.806 1.00 79.69 189 ASP A N 1
ATOM 1514 C CA . ASP A 1 189 ? 12.447 -10.415 -20.885 1.00 79.69 189 ASP A CA 1
ATOM 1515 C C . ASP A 1 189 ? 13.456 -10.114 -22.001 1.00 79.69 189 ASP A C 1
ATOM 1517 O O . ASP A 1 189 ? 14.647 -10.393 -21.856 1.00 79.69 189 ASP A O 1
ATOM 1521 N N . GLU A 1 190 ? 1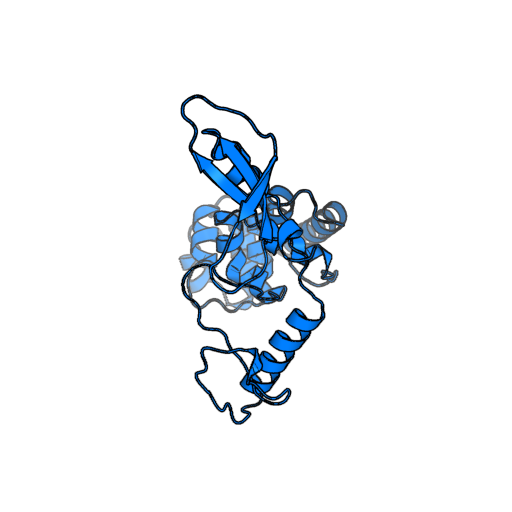2.995 -9.534 -23.111 1.00 80.06 190 GLU A N 1
ATOM 1522 C CA . GLU A 1 190 ? 13.864 -9.080 -24.204 1.00 80.06 190 GLU A CA 1
ATOM 1523 C C . GLU A 1 190 ? 14.721 -7.904 -23.733 1.00 80.06 190 GLU A C 1
ATOM 1525 O O . GLU A 1 190 ? 15.942 -7.913 -23.896 1.00 80.06 190 GLU A O 1
ATOM 1530 N N . ILE A 1 191 ? 14.109 -6.945 -23.029 1.00 80.94 191 ILE A N 1
ATOM 1531 C CA . ILE A 1 191 ? 14.822 -5.796 -22.458 1.00 80.94 191 ILE A CA 1
ATOM 1532 C C . ILE A 1 191 ? 15.896 -6.261 -21.471 1.00 80.94 191 ILE A C 1
ATOM 1534 O O . ILE A 1 191 ? 17.020 -5.764 -21.525 1.00 80.94 191 ILE A O 1
ATOM 1538 N N . LEU A 1 192 ? 15.586 -7.221 -20.597 1.00 81.31 192 LEU A N 1
ATOM 1539 C CA . LEU A 1 192 ? 16.542 -7.752 -19.619 1.00 81.31 192 LEU A CA 1
ATOM 1540 C C . LEU A 1 192 ? 17.748 -8.442 -20.274 1.00 81.31 192 LEU A C 1
ATOM 1542 O O . LEU A 1 192 ? 18.840 -8.411 -19.709 1.00 81.31 192 LEU A O 1
ATOM 1546 N N . LYS A 1 193 ? 17.565 -9.051 -21.452 1.00 79.44 193 LYS A N 1
ATOM 1547 C CA . LYS A 1 193 ? 18.637 -9.736 -22.192 1.00 79.44 193 LYS A CA 1
ATOM 1548 C C . LYS A 1 193 ? 19.490 -8.779 -23.020 1.00 79.44 193 LYS A C 1
ATOM 1550 O O . LYS A 1 193 ? 20.707 -8.935 -23.068 1.00 79.44 193 LYS A O 1
ATOM 1555 N N . GLU A 1 194 ? 18.864 -7.812 -23.684 1.00 76.50 194 GLU A N 1
ATOM 1556 C CA . GLU A 1 194 ? 19.536 -6.945 -24.660 1.00 76.50 194 GLU A CA 1
ATOM 1557 C C . GLU A 1 194 ? 20.090 -5.658 -24.042 1.00 76.50 194 GLU A C 1
ATOM 1559 O O . GLU A 1 194 ? 21.046 -5.059 -24.547 1.00 76.50 194 GLU A O 1
ATOM 1564 N N . THR A 1 195 ? 19.504 -5.214 -22.929 1.00 77.81 195 THR A N 1
ATOM 1565 C CA . THR A 1 195 ? 19.822 -3.924 -22.322 1.00 77.81 195 THR A CA 1
ATOM 1566 C C . THR A 1 195 ? 20.742 -4.092 -21.122 1.00 77.81 195 THR A C 1
ATOM 1568 O O . THR A 1 195 ? 20.524 -4.912 -20.237 1.00 77.81 195 THR A O 1
ATOM 1571 N N . LYS A 1 196 ? 21.770 -3.241 -21.038 1.00 76.94 196 LYS A N 1
ATOM 1572 C CA . LYS A 1 196 ? 22.638 -3.173 -19.854 1.00 76.94 196 LYS A CA 1
ATOM 1573 C C . LYS A 1 196 ? 21.809 -2.844 -18.608 1.00 76.94 196 LYS A C 1
ATOM 1575 O O . LYS A 1 196 ? 20.988 -1.931 -18.656 1.00 76.94 196 LYS A O 1
ATOM 1580 N N . GLU A 1 197 ? 22.108 -3.496 -17.486 1.00 74.31 197 GLU A N 1
ATOM 1581 C CA . GLU A 1 197 ? 21.359 -3.423 -16.216 1.00 74.31 197 GLU A CA 1
ATOM 1582 C C . GLU A 1 197 ? 20.957 -1.989 -15.802 1.00 74.31 197 GLU A C 1
ATOM 1584 O O . GLU A 1 197 ? 19.802 -1.722 -15.481 1.00 74.31 197 GLU A O 1
ATOM 1589 N N . TYR A 1 198 ? 21.864 -1.012 -15.931 1.00 74.94 198 TYR A N 1
ATOM 1590 C CA . TYR A 1 198 ? 21.603 0.393 -15.575 1.00 74.94 198 TYR A CA 1
ATOM 1591 C C . TYR A 1 198 ? 20.598 1.132 -16.485 1.00 74.94 198 TYR A C 1
ATOM 1593 O O . TYR A 1 198 ? 20.104 2.197 -16.111 1.00 74.94 198 TYR A O 1
ATOM 1601 N N . LYS A 1 199 ? 20.311 0.612 -17.686 1.00 78.25 199 LYS A N 1
ATOM 1602 C CA . LYS A 1 199 ? 19.336 1.173 -18.639 1.00 78.25 199 LYS A CA 1
ATOM 1603 C C . LYS A 1 199 ? 17.999 0.437 -18.634 1.00 78.25 199 LYS A C 1
ATOM 1605 O O . LYS A 1 199 ? 17.038 0.982 -19.176 1.00 78.25 199 LYS A O 1
ATOM 1610 N N . VAL A 1 200 ? 17.921 -0.750 -18.029 1.00 82.56 200 VAL A N 1
ATOM 1611 C CA . VAL A 1 200 ? 16.729 -1.615 -18.056 1.00 82.56 200 VAL A CA 1
ATOM 1612 C C . VAL A 1 200 ? 15.490 -0.853 -17.596 1.00 82.56 200 VAL A C 1
ATOM 1614 O O . VAL A 1 200 ? 14.536 -0.734 -18.355 1.00 82.56 200 VAL A O 1
ATOM 1617 N N . ALA A 1 201 ? 15.522 -0.239 -16.412 1.00 81.56 201 ALA A N 1
ATOM 1618 C CA . ALA A 1 201 ? 14.349 0.449 -15.872 1.00 81.56 201 ALA A CA 1
ATOM 1619 C C . ALA A 1 201 ? 13.883 1.623 -16.745 1.00 81.56 201 ALA A C 1
ATOM 1621 O O . ALA A 1 201 ? 12.696 1.761 -17.004 1.00 81.56 201 ALA A O 1
ATOM 1622 N N . ASN A 1 202 ? 14.809 2.428 -17.271 1.00 82.75 202 ASN A N 1
ATOM 1623 C CA . ASN A 1 202 ? 14.470 3.517 -18.192 1.00 82.75 202 ASN A CA 1
ATOM 1624 C C . ASN A 1 202 ? 13.863 2.995 -19.507 1.00 82.75 202 ASN A C 1
ATOM 1626 O O . ASN A 1 202 ? 12.978 3.634 -20.067 1.00 82.75 202 ASN A O 1
ATOM 1630 N N . THR A 1 203 ? 14.334 1.843 -19.984 1.00 81.12 203 THR A N 1
ATOM 1631 C CA . THR A 1 203 ? 13.855 1.208 -21.220 1.00 81.12 203 THR A CA 1
ATOM 1632 C C . THR A 1 203 ? 12.467 0.601 -21.017 1.00 81.12 203 THR A C 1
ATOM 1634 O O . THR A 1 203 ? 11.589 0.826 -21.843 1.00 81.12 203 THR A O 1
ATOM 1637 N N . ILE A 1 204 ? 12.223 -0.061 -19.879 1.00 84.00 204 ILE A N 1
ATOM 1638 C CA . ILE A 1 204 ? 10.888 -0.543 -19.490 1.00 84.00 204 ILE A CA 1
ATOM 1639 C C . ILE A 1 204 ? 9.916 0.637 -19.372 1.00 84.00 204 ILE A C 1
ATOM 1641 O O . ILE A 1 204 ? 8.837 0.584 -19.949 1.00 84.00 204 ILE A O 1
ATOM 1645 N N . MET A 1 205 ? 10.304 1.727 -18.694 1.00 83.75 205 MET A N 1
ATOM 1646 C CA . MET A 1 205 ? 9.467 2.931 -18.598 1.00 83.75 205 MET A CA 1
ATOM 1647 C C . MET A 1 205 ? 9.101 3.485 -19.982 1.00 83.75 205 MET A C 1
ATOM 1649 O O . MET A 1 205 ? 7.950 3.843 -20.200 1.00 83.75 205 MET A O 1
ATOM 1653 N N . TYR A 1 206 ? 10.058 3.543 -20.916 1.00 83.19 206 TYR A N 1
ATOM 1654 C CA . TYR A 1 206 ? 9.806 3.999 -22.287 1.00 83.19 206 TYR A CA 1
ATOM 1655 C C . TYR A 1 206 ? 8.795 3.111 -23.019 1.00 83.19 206 TYR A C 1
ATOM 1657 O O . TYR A 1 206 ? 7.850 3.616 -23.613 1.00 83.19 206 TYR A O 1
ATOM 1665 N N . CYS A 1 207 ? 8.993 1.796 -22.952 1.00 82.50 207 CYS A N 1
ATOM 1666 C CA . CYS A 1 207 ? 8.161 0.815 -23.641 1.00 82.50 207 CYS A CA 1
ATOM 1667 C C . CYS A 1 207 ? 6.728 0.791 -23.090 1.00 82.50 207 CYS A C 1
ATOM 1669 O O . CYS A 1 207 ? 5.768 0.747 -23.851 1.00 82.50 207 CYS A O 1
ATOM 1671 N N . VAL A 1 208 ? 6.571 0.908 -21.768 1.00 84.50 208 VAL A N 1
ATOM 1672 C CA . VAL A 1 208 ? 5.252 0.997 -21.123 1.00 84.50 208 VAL A CA 1
ATOM 1673 C C . VAL A 1 208 ? 4.529 2.290 -21.511 1.00 84.50 208 VAL A C 1
ATOM 1675 O O . VAL A 1 208 ? 3.333 2.263 -21.761 1.00 84.50 208 VAL A O 1
ATOM 1678 N N . LEU A 1 209 ? 5.237 3.420 -21.605 1.00 81.31 209 LEU A N 1
ATOM 1679 C CA . LEU A 1 209 ? 4.639 4.701 -22.014 1.00 81.31 209 LEU A CA 1
ATOM 1680 C C . LEU A 1 209 ? 4.273 4.769 -23.501 1.00 81.31 209 LEU A C 1
ATOM 1682 O O . LEU A 1 209 ? 3.422 5.569 -23.876 1.00 81.31 209 LEU A O 1
ATOM 1686 N N . ASN A 1 210 ? 4.935 3.971 -24.336 1.00 81.25 210 ASN A N 1
ATOM 1687 C CA . ASN A 1 210 ? 4.630 3.832 -25.758 1.00 81.25 210 ASN A CA 1
ATOM 1688 C C . ASN A 1 210 ? 3.614 2.710 -26.042 1.00 81.25 210 ASN A C 1
ATOM 1690 O O . ASN A 1 210 ? 3.446 2.340 -27.203 1.00 81.25 210 ASN A O 1
ATOM 1694 N N . ASP A 1 211 ? 2.999 2.134 -25.006 1.00 79.12 211 ASP A N 1
ATOM 1695 C CA . ASP A 1 211 ? 2.070 1.001 -25.095 1.00 79.12 211 ASP A CA 1
ATOM 1696 C C . ASP A 1 211 ? 2.653 -0.263 -25.765 1.00 79.12 211 ASP A C 1
ATOM 1698 O O . ASP A 1 211 ? 1.908 -1.158 -26.164 1.00 79.12 211 ASP A O 1
ATOM 1702 N N . THR A 1 212 ? 3.984 -0.390 -25.872 1.00 80.31 212 THR A N 1
ATOM 1703 C CA . THR A 1 212 ? 4.613 -1.611 -26.415 1.00 80.31 212 THR A CA 1
ATOM 1704 C C . THR A 1 212 ? 4.639 -2.740 -25.389 1.00 80.31 212 THR A C 1
ATOM 1706 O O . THR A 1 212 ? 4.574 -3.908 -25.764 1.00 80.31 212 THR A O 1
ATOM 1709 N N . ILE A 1 213 ? 4.689 -2.401 -24.096 1.00 83.88 213 ILE A N 1
ATOM 1710 C CA . ILE A 1 213 ? 4.562 -3.345 -22.980 1.00 83.88 213 ILE A CA 1
ATOM 1711 C C . ILE A 1 213 ? 3.278 -3.048 -22.213 1.00 83.88 213 ILE A C 1
ATOM 1713 O O . ILE A 1 213 ? 3.032 -1.921 -21.786 1.00 83.88 213 ILE A O 1
ATOM 1717 N N . SER A 1 214 ? 2.486 -4.091 -21.972 1.00 86.00 214 SER A N 1
ATOM 1718 C CA . SER A 1 214 ? 1.240 -3.965 -21.212 1.00 86.00 214 SER A CA 1
ATOM 1719 C C . SER A 1 214 ? 1.484 -3.706 -19.718 1.00 86.00 214 SER A C 1
ATOM 1721 O O . SER A 1 214 ? 2.417 -4.244 -19.115 1.00 86.00 214 SER A O 1
ATOM 1723 N N . LEU A 1 215 ? 0.573 -2.970 -19.068 1.00 85.50 215 LEU A N 1
ATOM 1724 C CA . LEU A 1 215 ? 0.594 -2.777 -17.608 1.00 85.50 215 LEU A CA 1
ATOM 1725 C C . LEU A 1 215 ? 0.555 -4.101 -16.834 1.00 85.50 215 LEU A C 1
ATOM 1727 O O . LEU A 1 215 ? 1.146 -4.212 -15.762 1.00 85.50 215 LEU A O 1
ATOM 1731 N N . LYS A 1 216 ? -0.098 -5.125 -17.396 1.00 84.81 216 LYS A N 1
ATOM 1732 C CA . LYS A 1 216 ? -0.138 -6.469 -16.815 1.00 84.81 216 LYS A CA 1
ATOM 1733 C C . LYS A 1 216 ? 1.255 -7.100 -16.763 1.00 84.81 216 LYS A C 1
ATOM 1735 O O . LYS A 1 216 ? 1.657 -7.567 -15.705 1.00 84.81 216 LYS A O 1
ATOM 1740 N N . GLN A 1 217 ? 2.015 -7.040 -17.858 1.00 84.38 217 GLN A N 1
ATOM 1741 C CA . GLN A 1 217 ? 3.401 -7.519 -17.869 1.00 84.38 217 GLN A CA 1
ATOM 1742 C C . GLN A 1 217 ? 4.281 -6.740 -16.885 1.00 84.38 217 GLN A C 1
ATOM 1744 O O . GLN A 1 217 ? 5.109 -7.341 -16.204 1.00 84.38 217 GLN A O 1
ATOM 1749 N N . LEU A 1 218 ? 4.083 -5.421 -16.761 1.00 86.00 218 LEU A N 1
ATOM 1750 C CA . LEU A 1 218 ? 4.801 -4.621 -15.765 1.00 86.00 218 LEU A CA 1
ATOM 1751 C C . LEU A 1 218 ? 4.474 -5.067 -14.330 1.00 86.00 218 LEU A C 1
ATOM 1753 O O . LEU A 1 218 ? 5.384 -5.187 -13.511 1.00 86.00 218 LEU A O 1
ATOM 1757 N N . ARG A 1 219 ? 3.200 -5.351 -14.027 1.00 87.50 219 ARG A N 1
ATOM 1758 C CA . ARG A 1 219 ? 2.779 -5.900 -12.727 1.00 87.50 219 ARG A CA 1
ATOM 1759 C C . ARG A 1 219 ? 3.428 -7.253 -12.455 1.00 87.50 219 ARG A C 1
ATOM 1761 O O . ARG A 1 219 ? 3.968 -7.451 -11.368 1.00 87.50 219 ARG A O 1
ATOM 1768 N N . ASP A 1 220 ? 3.397 -8.159 -13.428 1.00 86.62 220 ASP A N 1
ATOM 1769 C CA . ASP A 1 220 ? 3.958 -9.508 -13.296 1.00 86.62 220 ASP A CA 1
ATOM 1770 C C . ASP A 1 220 ? 5.475 -9.448 -13.038 1.00 86.62 220 ASP A C 1
ATOM 1772 O O . ASP A 1 220 ? 5.985 -10.112 -12.132 1.00 86.62 220 ASP A O 1
ATOM 1776 N N . TYR A 1 221 ? 6.183 -8.556 -13.740 1.00 86.00 221 TYR A N 1
ATOM 1777 C CA . TYR A 1 221 ? 7.595 -8.270 -13.481 1.00 86.00 221 TYR A CA 1
ATOM 1778 C C . TYR A 1 221 ? 7.820 -7.752 -12.053 1.00 86.00 221 TYR A C 1
ATOM 1780 O O . TYR A 1 221 ? 8.615 -8.316 -11.310 1.00 86.00 221 TYR A O 1
ATOM 1788 N N . LEU A 1 222 ? 7.073 -6.734 -11.615 1.00 85.56 222 LEU A N 1
ATOM 1789 C CA . LEU A 1 222 ? 7.234 -6.162 -10.272 1.00 85.56 222 LEU A CA 1
ATOM 1790 C C . LEU A 1 222 ? 6.854 -7.136 -9.139 1.00 85.56 222 LEU A C 1
ATOM 1792 O O . LEU A 1 222 ? 7.354 -6.993 -8.026 1.00 85.56 222 LEU A O 1
ATOM 1796 N N . THR A 1 223 ? 6.006 -8.131 -9.414 1.00 84.00 223 THR A N 1
ATOM 1797 C CA . THR A 1 223 ? 5.572 -9.150 -8.437 1.00 84.00 223 THR A CA 1
ATOM 1798 C C . THR A 1 223 ? 6.524 -10.353 -8.384 1.00 84.00 223 THR A C 1
ATOM 1800 O O . THR A 1 223 ? 6.415 -11.200 -7.495 1.00 84.00 223 THR A O 1
ATOM 1803 N N . THR A 1 224 ? 7.486 -10.443 -9.309 1.00 82.25 224 THR A N 1
ATOM 1804 C CA . THR A 1 224 ? 8.420 -11.570 -9.376 1.00 82.25 224 THR A CA 1
ATOM 1805 C C . THR A 1 224 ? 9.331 -11.599 -8.135 1.00 82.25 224 THR A C 1
ATOM 1807 O O . THR A 1 224 ? 9.964 -10.593 -7.792 1.00 82.25 224 THR A O 1
ATOM 1810 N N . PRO A 1 225 ? 9.426 -12.739 -7.424 1.00 71.44 225 PRO A N 1
ATOM 1811 C CA . PRO A 1 225 ? 10.248 -12.839 -6.224 1.00 71.44 225 PRO A CA 1
ATOM 1812 C C . PRO A 1 225 ? 11.739 -12.695 -6.561 1.00 71.44 225 PRO A C 1
ATOM 1814 O O . PRO A 1 225 ? 12.241 -13.310 -7.497 1.00 71.44 225 PRO A O 1
ATOM 1817 N N . GLY A 1 226 ? 12.465 -11.907 -5.760 1.00 66.81 226 GLY A N 1
ATOM 1818 C CA . GLY A 1 226 ? 13.920 -11.726 -5.890 1.00 66.81 226 GLY A CA 1
ATOM 1819 C C . GLY A 1 226 ? 14.371 -10.341 -6.360 1.00 66.81 226 GLY A C 1
ATOM 1820 O O . GLY A 1 226 ? 15.572 -10.063 -6.344 1.00 66.81 226 GLY A O 1
ATOM 1821 N N . HIS A 1 227 ? 13.449 -9.440 -6.712 1.00 73.19 227 HIS A N 1
ATOM 1822 C CA . HIS A 1 227 ? 13.808 -8.053 -7.001 1.00 73.19 227 HIS A CA 1
ATOM 1823 C C . HIS A 1 227 ? 14.327 -7.324 -5.757 1.00 73.19 227 HIS A C 1
ATOM 1825 O O . HIS A 1 227 ? 13.715 -7.333 -4.686 1.00 73.19 227 HIS A O 1
ATOM 1831 N N . LYS A 1 228 ? 15.468 -6.645 -5.907 1.00 75.69 228 LYS A N 1
ATOM 1832 C CA . LYS A 1 228 ? 15.959 -5.707 -4.896 1.00 75.69 228 LYS A CA 1
ATOM 1833 C C . LYS A 1 228 ? 15.092 -4.450 -4.932 1.00 75.69 228 LYS A C 1
ATOM 1835 O O . LYS A 1 228 ? 14.855 -3.896 -6.000 1.00 75.69 228 LYS A O 1
ATOM 1840 N N . ILE A 1 229 ? 14.673 -3.972 -3.760 1.00 76.31 229 ILE A N 1
ATOM 1841 C CA . ILE A 1 229 ? 13.915 -2.719 -3.610 1.00 76.31 229 ILE A CA 1
ATOM 1842 C C . ILE A 1 229 ? 14.880 -1.534 -3.725 1.00 76.31 229 ILE A C 1
ATOM 1844 O O . ILE A 1 229 ? 15.176 -0.831 -2.755 1.00 76.31 229 ILE A O 1
ATOM 1848 N N . ASP A 1 230 ? 15.419 -1.349 -4.919 1.00 81.50 230 ASP A N 1
ATOM 1849 C CA . ASP A 1 230 ? 16.313 -0.255 -5.247 1.00 81.50 230 ASP A CA 1
ATOM 1850 C C . ASP A 1 230 ? 15.538 0.951 -5.807 1.00 81.50 230 ASP A C 1
ATOM 1852 O O . ASP A 1 230 ? 14.305 0.974 -5.909 1.00 81.50 230 ASP A O 1
ATOM 1856 N N . THR A 1 231 ? 16.269 2.005 -6.159 1.00 82.75 231 THR A N 1
ATOM 1857 C CA . THR A 1 231 ? 15.679 3.212 -6.748 1.00 82.75 231 THR A CA 1
ATOM 1858 C C . THR A 1 231 ? 14.999 2.926 -8.090 1.00 82.75 231 THR A C 1
ATOM 1860 O O . THR A 1 231 ? 14.026 3.599 -8.424 1.00 82.75 231 THR A O 1
ATOM 1863 N N . GLN A 1 232 ? 15.477 1.942 -8.856 1.00 83.62 232 GLN A N 1
ATOM 1864 C CA . GLN A 1 232 ? 14.927 1.606 -10.170 1.00 83.62 232 GLN A CA 1
ATOM 1865 C C . GLN A 1 232 ? 13.573 0.905 -10.046 1.00 83.62 232 GLN A C 1
ATOM 1867 O O . GLN A 1 232 ? 12.612 1.309 -10.701 1.00 83.62 232 GLN A O 1
ATOM 1872 N N . TYR A 1 233 ? 13.470 -0.062 -9.133 1.00 86.50 233 TYR A N 1
ATOM 1873 C CA . TYR A 1 233 ? 12.223 -0.730 -8.776 1.00 86.50 233 TYR A CA 1
ATOM 1874 C C . TYR A 1 233 ? 11.173 0.280 -8.308 1.00 86.50 233 TYR A C 1
ATOM 1876 O O . TYR A 1 233 ? 10.056 0.306 -8.821 1.00 86.50 233 TYR A O 1
ATOM 1884 N N . ARG A 1 234 ? 11.543 1.187 -7.391 1.00 86.94 234 ARG A N 1
ATOM 1885 C CA . ARG A 1 234 ? 10.615 2.214 -6.884 1.00 86.94 234 ARG A CA 1
ATOM 1886 C C . ARG A 1 234 ? 10.104 3.138 -7.989 1.00 86.94 234 ARG A C 1
ATOM 1888 O O . ARG A 1 234 ? 8.942 3.530 -7.951 1.00 86.94 234 ARG A O 1
ATOM 1895 N N . ARG A 1 235 ? 10.945 3.479 -8.972 1.00 87.12 235 ARG A N 1
ATOM 1896 C CA . ARG A 1 235 ? 10.548 4.295 -10.135 1.00 87.12 235 ARG A CA 1
ATOM 1897 C C . ARG A 1 235 ? 9.522 3.574 -11.005 1.00 87.12 235 ARG A C 1
ATOM 1899 O O . ARG A 1 235 ? 8.505 4.174 -11.338 1.00 87.12 235 ARG A O 1
ATOM 1906 N N . LEU A 1 236 ? 9.765 2.302 -11.324 1.00 88.19 236 LEU A N 1
ATOM 1907 C CA . LEU A 1 236 ? 8.829 1.478 -12.096 1.00 88.19 236 LEU A CA 1
ATOM 1908 C C . LEU A 1 236 ? 7.498 1.292 -11.364 1.00 88.19 236 LEU A C 1
ATOM 1910 O O . LEU A 1 236 ? 6.442 1.415 -11.977 1.00 88.19 236 LEU A O 1
ATOM 1914 N N . LEU A 1 237 ? 7.545 1.077 -10.048 1.00 90.06 237 LEU A N 1
ATOM 1915 C CA . LEU A 1 237 ? 6.347 0.953 -9.225 1.00 90.06 237 LEU A CA 1
ATOM 1916 C C . LEU A 1 237 ? 5.522 2.247 -9.203 1.00 90.06 237 LEU A C 1
ATOM 1918 O O . LEU A 1 237 ? 4.307 2.192 -9.337 1.00 90.06 237 LEU A O 1
ATOM 1922 N N . CYS A 1 238 ? 6.166 3.413 -9.079 1.00 90.12 238 CYS A N 1
ATOM 1923 C CA . CYS A 1 238 ? 5.462 4.701 -9.127 1.00 90.12 238 CYS A CA 1
ATOM 1924 C C . CYS A 1 238 ? 4.850 4.980 -10.508 1.00 90.12 238 CYS A C 1
ATOM 1926 O O . CYS A 1 238 ? 3.790 5.593 -10.585 1.00 90.12 238 CYS A O 1
ATOM 1928 N N . LEU A 1 239 ? 5.500 4.534 -11.591 1.00 88.38 239 LEU A N 1
ATOM 1929 C CA . LEU A 1 239 ? 4.930 4.619 -12.936 1.00 88.38 239 LEU A CA 1
ATOM 1930 C C . LEU A 1 239 ? 3.685 3.732 -13.063 1.00 88.38 239 LEU A C 1
ATOM 1932 O O . LEU A 1 239 ? 2.664 4.193 -13.561 1.00 88.38 239 LEU A O 1
ATOM 1936 N N . TYR A 1 240 ? 3.766 2.484 -12.590 1.00 90.50 240 TYR A N 1
ATOM 1937 C CA . TYR A 1 240 ? 2.626 1.568 -12.568 1.00 90.50 240 TYR A CA 1
ATOM 1938 C C . TYR A 1 240 ? 1.452 2.145 -11.764 1.00 90.50 240 TYR A C 1
ATOM 1940 O O . TYR A 1 240 ? 0.318 2.137 -12.239 1.00 90.50 240 TYR A O 1
ATOM 1948 N N . ASP A 1 241 ? 1.737 2.668 -10.568 1.00 91.50 241 ASP A N 1
ATOM 1949 C CA . ASP A 1 241 ? 0.757 3.276 -9.664 1.00 91.50 241 ASP A CA 1
ATOM 1950 C C . ASP A 1 241 ? 0.019 4.445 -10.332 1.00 91.50 241 ASP A C 1
ATOM 1952 O O . ASP A 1 241 ? -1.202 4.488 -10.282 1.00 91.50 241 ASP A O 1
ATOM 1956 N N . TYR A 1 242 ? 0.745 5.330 -11.023 1.00 89.81 242 TYR A N 1
ATOM 1957 C CA . TYR A 1 242 ? 0.161 6.461 -11.754 1.00 89.81 242 TYR A CA 1
ATOM 1958 C C . TYR A 1 242 ? -0.691 6.048 -12.962 1.00 89.81 242 TYR A C 1
ATOM 1960 O O . TYR A 1 242 ? -1.696 6.682 -13.252 1.00 89.81 242 TYR A O 1
ATOM 1968 N N . LEU A 1 243 ? -0.281 5.019 -13.710 1.00 87.12 243 LEU A N 1
ATOM 1969 C CA . LEU A 1 243 ? -1.028 4.580 -14.896 1.00 87.12 243 LEU A CA 1
ATOM 1970 C C . LEU A 1 243 ? -2.272 3.756 -14.541 1.00 87.12 243 LEU A C 1
ATOM 1972 O O . LEU A 1 243 ? -3.179 3.642 -15.361 1.00 87.12 243 LEU A O 1
ATOM 1976 N N . SER A 1 244 ? -2.304 3.166 -13.345 1.00 86.62 244 SER A N 1
ATOM 1977 C CA . SER A 1 244 ? -3.393 2.284 -12.913 1.00 86.62 244 SER A CA 1
ATOM 1978 C C . SER A 1 244 ? -4.510 3.005 -12.144 1.00 86.62 244 SER A C 1
ATOM 1980 O O . SER A 1 244 ? -5.604 2.448 -12.056 1.00 86.62 244 SER A O 1
ATOM 1982 N N . TYR A 1 245 ? -4.250 4.194 -11.581 1.00 83.69 245 TYR A N 1
ATOM 1983 C CA . TYR A 1 245 ? -5.137 4.912 -10.648 1.00 83.69 245 TYR A CA 1
ATOM 1984 C C . TYR A 1 245 ? -5.158 6.421 -10.898 1.00 83.69 245 TYR A C 1
ATOM 1986 O O . TYR A 1 245 ? -6.262 7.005 -10.815 1.00 83.69 245 TYR A O 1
#

Radius of gyration: 25.33 Å; chains: 1; bounding box: 60×38×73 Å

Organism: Salmonella anatum (NCBI:txid58712)